Protein AF-Q6ZP65-2-F1 (afdb_monomer)

Foldseek 3Di:
DVVVVVVVVVVVVLVVLVVLLVVLVVLLVVLVVVVVVPVPDDDDDPDPPDDDDPPSPDPDDCSSVVSVVSSVVSVVCVVVVVPPPVVVVVVVVVVVVVVVVVVVVVVVVVVVVVVVVVVVVVVVVVVVVVVVVVVVVVVVVVVVVVVVVVVVVVVVPCVVVVVVVVVVVVVVVVVVVVVVVVVVVVVVVVVVVVVVVVVVVVVVVVVVVVVVVVVVVVVVVVVVVVVVVVVVVVVVPDDPPPVPDDDDDDDDDDDDPDDDPDDDDPPDDD

Secondary structure (DSSP, 8-state):
-HHHHHHHHHHHHHHHHHHHHHHHHHHHHHHHHHHHTT--S--------------TT---TTHHHHHHHHHHHHHHHHHHHH--HHHHHHHHHHHHHHHHHHHHHHHHHHHHHHHHHHHHHHHHHHHHHHHHHHHHHHHHHHHHHHHHHHHHHHHH--HHHHHHHHHHHHHHHHHHHHHHHHHHHHHHHHHHHHHHHHHHHHHHHHHHHHHHHHHHHHHHHHHHHHHHHHHHHHHHHS-STT----------------------------

Structure (mmCIF, N/CA/C/O backbone):
data_AF-Q6ZP65-2-F1
#
_entry.id   AF-Q6ZP65-2-F1
#
loop_
_atom_site.group_PDB
_atom_site.id
_atom_site.type_symbol
_atom_site.label_atom_id
_atom_site.label_alt_id
_atom_site.label_comp_id
_atom_site.label_asym_id
_atom_site.label_entity_id
_atom_site.label_seq_id
_atom_site.pdbx_PDB_ins_code
_atom_site.Cartn_x
_atom_site.Cartn_y
_atom_site.Cartn_z
_atom_site.occupancy
_atom_site.B_iso_or_equiv
_atom_site.auth_seq_id
_atom_site.auth_comp_id
_atom_site.auth_asym_id
_atom_site.auth_atom_id
_atom_site.pdbx_PDB_model_num
ATOM 1 N N . MET A 1 1 ? -119.124 -29.634 90.438 1.00 70.69 1 MET A N 1
ATOM 2 C CA . MET A 1 1 ? -119.000 -30.309 89.133 1.00 70.69 1 MET A CA 1
ATOM 3 C C . MET A 1 1 ? -119.273 -29.358 87.975 1.00 70.69 1 MET A C 1
ATOM 5 O O . MET A 1 1 ? -118.291 -28.791 87.541 1.00 70.69 1 MET A O 1
ATOM 9 N N . GLU A 1 2 ? -120.509 -29.047 87.551 1.00 79.88 2 GLU A N 1
ATOM 10 C CA . GLU A 1 2 ? -120.723 -28.134 86.391 1.00 79.88 2 GLU A CA 1
ATOM 11 C C . GLU A 1 2 ? -120.027 -26.766 86.539 1.00 79.88 2 GLU A C 1
ATOM 13 O O . GLU A 1 2 ? -119.386 -26.284 85.612 1.00 79.88 2 GLU A O 1
ATOM 18 N N . ALA A 1 3 ? -120.092 -26.149 87.725 1.00 78.44 3 ALA A N 1
ATOM 19 C CA . ALA A 1 3 ? -119.412 -24.875 87.979 1.00 78.44 3 ALA A CA 1
ATOM 20 C C . ALA A 1 3 ? -117.874 -24.985 87.931 1.00 78.44 3 ALA A C 1
ATOM 22 O O . ALA A 1 3 ? -117.209 -24.038 87.525 1.00 78.44 3 ALA A O 1
ATOM 23 N N . GLU A 1 4 ? -117.316 -26.134 88.325 1.00 82.56 4 GLU A N 1
ATOM 24 C CA . GLU A 1 4 ? -115.869 -26.385 88.283 1.00 82.56 4 GLU A CA 1
ATOM 25 C C . GLU A 1 4 ? -115.401 -26.680 86.853 1.00 82.56 4 GLU A C 1
ATOM 27 O O . GLU A 1 4 ? -114.326 -26.230 86.471 1.00 82.56 4 GLU A O 1
ATOM 32 N N . GLU A 1 5 ? -116.211 -27.374 86.047 1.00 82.62 5 GLU A N 1
ATOM 33 C CA . GLU A 1 5 ? -115.941 -27.606 84.621 1.00 82.62 5 GLU A CA 1
ATOM 34 C C . GLU A 1 5 ? -115.956 -26.292 83.833 1.00 82.62 5 GLU A C 1
ATOM 36 O O . GLU A 1 5 ? -115.006 -26.007 83.108 1.00 82.62 5 GLU A O 1
ATOM 41 N N . LEU A 1 6 ? -116.964 -25.436 84.042 1.00 82.31 6 LEU A N 1
ATOM 42 C CA . LEU A 1 6 ? -117.026 -24.115 83.403 1.00 82.31 6 LEU A CA 1
ATOM 43 C C . LEU A 1 6 ? -115.848 -23.216 83.798 1.00 82.31 6 LEU A C 1
ATOM 45 O O . LEU A 1 6 ? -115.347 -22.439 82.982 1.00 82.31 6 LEU A O 1
ATOM 49 N N . GLU A 1 7 ? -115.398 -23.295 85.053 1.00 83.50 7 GLU A N 1
ATOM 50 C CA . GLU A 1 7 ? -114.230 -22.544 85.505 1.00 83.50 7 GLU A CA 1
ATOM 51 C C . GLU A 1 7 ? -112.936 -23.090 84.887 1.00 83.50 7 GLU A C 1
ATOM 53 O O . GLU A 1 7 ? -112.113 -22.293 84.433 1.00 83.50 7 GLU A O 1
ATOM 58 N N . GLN A 1 8 ? -112.791 -24.416 84.763 1.00 84.12 8 GLN A N 1
ATOM 59 C CA . GLN A 1 8 ? -111.677 -25.043 84.043 1.00 84.12 8 GLN A CA 1
ATOM 60 C C . GLN A 1 8 ? -111.655 -24.667 82.555 1.00 84.12 8 GLN A C 1
ATOM 62 O O . GLN A 1 8 ? -110.597 -24.295 82.047 1.00 84.12 8 GLN A O 1
A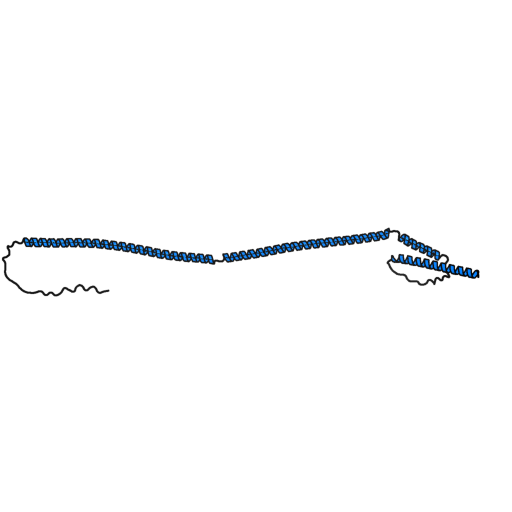TOM 67 N N . GLU A 1 9 ? -112.798 -24.690 81.866 1.00 84.75 9 GLU A N 1
ATOM 68 C CA . GLU A 1 9 ? -112.904 -24.265 80.464 1.00 84.75 9 GLU A CA 1
ATOM 69 C C . GLU A 1 9 ? -112.528 -22.786 80.290 1.00 84.75 9 GLU A C 1
ATOM 71 O O . GLU A 1 9 ? -111.788 -22.427 79.370 1.00 84.75 9 GLU A O 1
ATOM 76 N N . ARG A 1 10 ? -112.976 -21.910 81.201 1.00 82.38 10 ARG A N 1
ATOM 77 C CA . ARG A 1 10 ? -112.614 -20.483 81.189 1.00 82.38 10 ARG A CA 1
ATOM 78 C C . ARG A 1 10 ? -111.113 -20.278 81.399 1.00 82.38 10 ARG A C 1
ATOM 80 O O . ARG A 1 10 ? -110.519 -19.418 80.744 1.00 82.38 10 ARG A O 1
ATOM 87 N N . GLU A 1 11 ? -110.501 -21.039 82.303 1.00 83.25 11 GLU A N 1
ATOM 88 C CA . GLU A 1 11 ? -109.059 -20.994 82.568 1.00 83.25 11 GLU A CA 1
ATOM 89 C C . GLU A 1 11 ? -108.256 -21.509 81.358 1.00 83.25 11 GLU A C 1
ATOM 91 O O . GLU A 1 11 ? -107.252 -20.909 80.971 1.00 83.25 11 GLU A O 1
ATOM 96 N N . GLN A 1 12 ? -108.742 -22.563 80.695 1.00 86.00 12 GLN A N 1
ATOM 97 C CA . GLN A 1 12 ? -108.142 -23.108 79.478 1.00 86.00 12 GLN A CA 1
ATOM 98 C C . GLN A 1 12 ? -108.227 -22.122 78.303 1.00 86.00 12 GLN A C 1
ATOM 100 O O . GLN A 1 12 ? -107.224 -21.879 77.631 1.00 86.00 12 GLN A O 1
ATOM 105 N N . LEU A 1 13 ? -109.387 -21.491 78.086 1.00 83.69 13 LEU A N 1
ATOM 106 C CA . LEU A 1 13 ? -109.554 -20.437 77.077 1.00 83.69 13 LEU A CA 1
ATOM 107 C C . LEU A 1 13 ? -108.658 -19.223 77.365 1.00 83.69 13 LEU A C 1
ATOM 109 O O . LEU A 1 13 ? -108.115 -18.623 76.437 1.00 83.69 13 LEU A O 1
ATOM 113 N N . ARG A 1 14 ? -108.456 -18.871 78.641 1.00 81.62 14 ARG A N 1
ATOM 114 C CA . ARG A 1 14 ? -107.510 -17.819 79.050 1.00 81.62 14 ARG A CA 1
ATOM 115 C C . ARG A 1 14 ? -106.067 -18.164 78.699 1.00 81.62 14 ARG A C 1
ATOM 117 O O . ARG A 1 14 ? -105.370 -17.308 78.158 1.00 81.62 14 ARG A O 1
ATOM 124 N N . LEU A 1 15 ? -105.631 -19.391 78.982 1.00 82.75 15 LEU A N 1
ATOM 125 C CA . LEU A 1 15 ? -104.295 -19.872 78.619 1.00 82.75 15 LEU A CA 1
ATOM 126 C C . LEU A 1 15 ? -104.085 -19.823 77.101 1.00 82.75 15 LEU A C 1
ATOM 128 O O . LEU A 1 15 ? -103.094 -19.256 76.649 1.00 82.75 15 LEU A O 1
ATOM 132 N N . GLN A 1 16 ? -105.052 -20.304 76.315 1.00 86.19 16 GLN A N 1
ATOM 133 C CA . GLN A 1 16 ? -104.995 -20.239 74.849 1.00 86.19 16 GLN A CA 1
ATOM 134 C C . GLN A 1 16 ? -104.949 -18.798 74.324 1.00 86.19 16 GLN A C 1
ATOM 136 O O . GLN A 1 16 ? -104.198 -18.493 73.397 1.00 86.19 16 GLN A O 1
ATOM 141 N N . LEU A 1 17 ? -105.726 -17.886 74.919 1.00 84.56 17 LEU A N 1
ATOM 142 C CA . LEU A 1 17 ? -105.711 -16.470 74.553 1.00 84.56 17 LEU A CA 1
ATOM 143 C C . LEU A 1 17 ? -104.352 -15.821 74.853 1.00 84.56 17 LEU A C 1
ATOM 145 O O . LEU A 1 17 ? -103.851 -15.038 74.043 1.00 84.56 17 LEU A O 1
ATOM 149 N N . TRP A 1 18 ? -103.757 -16.148 76.002 1.00 82.75 18 TRP A N 1
ATOM 150 C CA . TRP A 1 18 ? -102.427 -15.682 76.385 1.00 82.75 18 TRP A CA 1
ATOM 151 C C . TRP A 1 18 ? -101.343 -16.243 75.456 1.00 82.75 18 TRP A C 1
ATOM 153 O O . TRP A 1 18 ? -100.515 -15.477 74.969 1.00 82.75 18 TRP A O 1
ATOM 163 N N . GLU A 1 19 ? -101.385 -17.535 75.121 1.00 86.94 19 GLU A N 1
ATOM 164 C CA . GLU A 1 19 ? -100.472 -18.154 74.151 1.00 86.94 19 GLU A CA 1
ATOM 165 C C . GLU A 1 19 ? -100.574 -17.495 72.771 1.00 86.94 19 GLU A C 1
ATOM 167 O O . GLU A 1 19 ? -99.551 -17.126 72.192 1.00 86.94 19 GLU A O 1
ATOM 172 N N . ALA A 1 20 ? -101.792 -17.276 72.264 1.00 87.69 20 ALA A N 1
ATOM 173 C CA . ALA A 1 20 ? -102.016 -16.588 70.995 1.00 87.69 20 ALA A CA 1
ATOM 174 C C . ALA A 1 20 ? -101.471 -15.152 71.029 1.00 87.69 20 ALA A C 1
ATOM 176 O O . ALA A 1 20 ? -100.813 -14.706 70.089 1.00 87.69 20 ALA A O 1
ATOM 177 N N . TYR A 1 21 ? -101.690 -14.430 72.128 1.00 86.38 21 TYR A N 1
ATOM 178 C CA . TYR A 1 21 ? -101.132 -13.094 72.318 1.00 86.38 21 TYR A CA 1
ATOM 179 C C . TYR A 1 21 ? -99.597 -13.101 72.328 1.00 86.38 21 TYR A C 1
ATOM 181 O O . TYR A 1 21 ? -98.984 -12.292 71.630 1.00 86.38 21 TYR A O 1
ATOM 189 N N . CYS A 1 22 ? -98.970 -14.028 73.055 1.00 85.44 22 CYS A N 1
ATOM 190 C CA . CYS A 1 22 ? -97.518 -14.199 73.086 1.00 85.44 22 CYS A CA 1
ATOM 191 C C . CYS A 1 22 ? -96.950 -14.544 71.702 1.00 85.44 22 CYS A C 1
ATOM 193 O O . CYS A 1 22 ? -95.944 -13.960 71.300 1.00 85.44 22 CYS A O 1
ATOM 195 N N . GLN A 1 23 ? -97.614 -15.420 70.941 1.00 90.50 23 GLN A N 1
ATOM 196 C CA . GLN A 1 23 ? -97.223 -15.763 69.569 1.00 90.50 23 GLN A CA 1
ATOM 197 C C . GLN A 1 23 ? -97.316 -14.556 68.628 1.00 90.50 23 GLN A C 1
ATOM 199 O O . GLN A 1 23 ? -96.374 -14.278 67.889 1.00 90.50 23 GLN A O 1
ATOM 204 N N . VAL A 1 24 ? -98.411 -13.792 68.683 1.00 91.19 24 VAL A N 1
ATOM 205 C CA . VAL A 1 24 ? -98.569 -12.571 67.875 1.00 91.19 24 VAL A CA 1
ATOM 206 C C . VAL A 1 24 ? -97.512 -11.535 68.253 1.00 91.19 24 VAL A C 1
ATOM 208 O O . VAL A 1 24 ? -96.888 -10.954 67.370 1.00 91.19 24 VAL A O 1
ATOM 211 N N . ARG A 1 25 ? -97.245 -11.331 69.549 1.00 86.19 25 ARG A N 1
ATOM 212 C CA . ARG A 1 25 ? -96.168 -10.438 70.004 1.00 86.19 25 ARG A CA 1
ATOM 213 C C . ARG A 1 25 ? -94.799 -10.883 69.511 1.00 86.19 25 ARG A C 1
ATOM 215 O O . ARG A 1 25 ? -94.026 -10.043 69.063 1.00 86.19 25 ARG A O 1
ATOM 222 N N . TYR A 1 26 ? -94.505 -12.177 69.596 1.00 87.44 26 TYR A N 1
ATOM 223 C CA . TYR A 1 26 ? -93.256 -12.745 69.106 1.00 87.44 26 TYR A CA 1
ATOM 224 C C . TYR A 1 26 ? -93.086 -12.494 67.604 1.00 87.44 26 TYR A C 1
ATOM 226 O O . TYR A 1 26 ? -92.040 -12.001 67.185 1.00 87.44 26 TYR A O 1
ATOM 234 N N . LEU A 1 27 ? -94.135 -12.732 66.808 1.00 90.94 27 LEU A N 1
ATOM 235 C CA . LEU A 1 27 ? -94.141 -12.429 65.375 1.00 90.94 27 LEU A CA 1
ATOM 236 C C . LEU A 1 27 ? -93.923 -10.936 65.110 1.00 90.94 27 LEU A C 1
ATOM 238 O O . LEU A 1 27 ? -93.082 -10.583 64.288 1.00 90.94 27 LEU A O 1
ATOM 242 N N . CYS A 1 28 ? -94.608 -10.052 65.840 1.00 89.81 28 CYS A N 1
ATOM 243 C CA . CYS A 1 28 ? -94.390 -8.609 65.731 1.00 89.81 28 CYS A CA 1
ATOM 244 C C . CYS A 1 28 ? -92.935 -8.213 66.031 1.00 89.81 28 CYS A C 1
ATOM 246 O O . CYS A 1 28 ? -92.369 -7.384 65.321 1.00 89.81 28 CYS A O 1
ATOM 248 N N . SER A 1 29 ? -92.317 -8.789 67.065 1.00 86.50 29 SER A N 1
ATOM 249 C CA . SER A 1 29 ? -90.912 -8.529 67.403 1.00 86.50 29 SER A CA 1
ATOM 250 C C . SER A 1 29 ? -89.949 -9.066 66.342 1.00 86.50 29 SER A C 1
ATOM 252 O O . SER A 1 29 ? -88.979 -8.390 66.011 1.00 86.50 29 SER A O 1
ATOM 254 N N . HIS A 1 30 ? -90.220 -10.246 65.779 1.00 85.75 30 HIS A N 1
ATOM 255 C CA . HIS A 1 30 ? -89.384 -10.849 64.740 1.00 85.75 30 HIS A CA 1
ATOM 256 C C . HIS A 1 30 ? -89.425 -10.048 63.431 1.00 85.75 30 HIS A C 1
ATOM 258 O O . HIS A 1 30 ? -88.380 -9.766 62.850 1.00 85.75 30 HIS A O 1
ATOM 264 N N . LEU A 1 31 ? -90.613 -9.602 63.008 1.00 84.69 31 LEU A N 1
ATOM 265 C CA . LEU A 1 31 ? -90.764 -8.748 61.825 1.00 84.69 31 LEU A CA 1
ATOM 266 C C . LEU A 1 31 ? -90.082 -7.388 62.017 1.00 84.69 31 LEU A C 1
ATOM 268 O O . LEU A 1 31 ? -89.380 -6.929 61.124 1.00 84.69 31 LEU A O 1
ATOM 272 N N . ARG A 1 32 ? -90.198 -6.789 63.210 1.00 82.94 32 ARG A N 1
ATOM 273 C CA . ARG A 1 32 ? -89.486 -5.547 63.550 1.00 82.94 32 ARG A CA 1
ATOM 274 C C . ARG A 1 32 ? -87.965 -5.726 63.523 1.00 82.94 32 ARG A C 1
ATOM 276 O O . ARG A 1 32 ? -87.265 -4.816 63.109 1.00 82.94 32 ARG A O 1
ATOM 283 N N . GLY A 1 33 ? -87.452 -6.882 63.953 1.00 69.19 33 GLY A N 1
ATOM 284 C CA . GLY A 1 33 ? -86.023 -7.203 63.891 1.00 69.19 33 GLY A CA 1
ATOM 285 C C . GLY A 1 33 ? -85.493 -7.339 62.461 1.00 69.19 33 GLY A C 1
ATOM 286 O O . GLY A 1 33 ? -84.364 -6.930 62.200 1.00 69.19 33 GLY A O 1
ATOM 287 N N . ASN A 1 34 ? -86.316 -7.846 61.539 1.00 62.44 34 ASN A N 1
ATOM 288 C CA . ASN A 1 34 ? -85.978 -7.885 60.116 1.00 62.44 34 ASN A CA 1
ATOM 289 C C . ASN A 1 34 ? -85.984 -6.483 59.484 1.00 62.44 34 ASN A C 1
ATOM 291 O O . ASN A 1 34 ? -85.090 -6.201 58.695 1.00 62.44 34 ASN A O 1
ATOM 295 N N . ASP A 1 35 ? -86.909 -5.594 59.873 1.00 54.00 35 ASP A N 1
ATOM 296 C CA . ASP A 1 35 ? -86.876 -4.180 59.448 1.00 54.00 35 ASP A CA 1
ATOM 297 C C . ASP A 1 35 ? -85.634 -3.452 59.999 1.00 54.00 35 ASP A C 1
ATOM 299 O O . ASP A 1 35 ? -84.980 -2.683 59.296 1.00 54.00 35 ASP A O 1
ATOM 303 N N . SER A 1 36 ? -85.251 -3.721 61.253 1.00 50.56 36 SER A N 1
ATOM 304 C CA . SER A 1 36 ? -84.050 -3.134 61.865 1.00 50.56 36 SER A CA 1
ATOM 305 C C . SER A 1 36 ? -82.747 -3.596 61.216 1.00 50.56 36 SER A C 1
ATOM 307 O O . SER A 1 36 ? -81.745 -2.892 61.324 1.00 50.56 36 SER A O 1
ATOM 309 N N . ALA A 1 37 ? -82.735 -4.759 60.557 1.00 51.69 37 ALA A N 1
ATOM 310 C CA . ALA A 1 37 ? -81.543 -5.253 59.875 1.00 51.69 37 ALA A CA 1
ATOM 311 C C . ALA A 1 37 ? -81.147 -4.381 58.669 1.00 51.69 37 ALA A C 1
ATOM 313 O O . ALA A 1 37 ? -79.988 -4.436 58.267 1.00 51.69 37 ALA A O 1
ATOM 314 N N . ASP A 1 38 ? -82.055 -3.537 58.160 1.00 41.31 38 ASP A N 1
ATOM 315 C CA . ASP A 1 38 ? -81.740 -2.544 57.122 1.00 41.31 38 ASP A CA 1
ATOM 316 C C . ASP A 1 38 ? -81.472 -1.137 57.686 1.00 41.31 38 ASP A C 1
ATOM 318 O O . ASP A 1 38 ? -80.882 -0.287 57.020 1.00 41.31 38 ASP A O 1
ATOM 322 N N . SER A 1 39 ? -81.817 -0.875 58.952 1.00 42.78 39 SER A N 1
ATOM 323 C CA . SER A 1 39 ? -81.481 0.387 59.620 1.00 42.78 39 SER A CA 1
ATOM 324 C C . SER A 1 39 ? -80.118 0.290 60.302 1.00 42.78 39 SER A C 1
ATOM 326 O O . SER A 1 39 ? -79.993 0.312 61.529 1.00 42.78 39 SER A O 1
ATOM 328 N N . ALA A 1 40 ? -79.071 0.222 59.490 1.00 43.75 40 ALA A N 1
ATOM 329 C CA . ALA A 1 40 ? -77.690 0.354 59.925 1.00 43.75 40 ALA A CA 1
ATOM 330 C C . ALA A 1 40 ? -77.383 1.788 60.406 1.00 43.75 40 ALA A C 1
ATOM 332 O O . ALA A 1 40 ? -76.677 2.517 59.725 1.00 43.75 40 ALA A O 1
ATOM 333 N N . VAL A 1 41 ? -77.900 2.214 61.568 1.00 42.69 41 VAL A N 1
ATOM 334 C CA . VAL A 1 41 ? -77.362 3.343 62.357 1.00 42.69 41 VAL A CA 1
ATOM 335 C C . VAL A 1 41 ? -77.933 3.369 63.787 1.00 42.69 41 VAL A C 1
ATOM 337 O O . VAL A 1 41 ? -79.103 3.652 64.011 1.00 42.69 41 VAL A O 1
ATOM 340 N N . SER A 1 42 ? -77.034 3.137 64.745 1.00 41.25 42 SER A N 1
ATOM 341 C CA . SER A 1 42 ? -76.981 3.715 66.099 1.00 41.25 42 SER A CA 1
ATOM 342 C C . SER A 1 42 ? -78.112 3.435 67.103 1.00 41.25 42 SER A C 1
ATOM 344 O O . SER A 1 42 ? -79.000 4.241 67.355 1.00 41.25 42 SER A O 1
ATOM 346 N N . THR A 1 43 ? -77.931 2.305 67.784 1.00 36.88 43 THR A N 1
ATOM 347 C CA . THR A 1 43 ? -78.009 2.110 69.244 1.00 36.88 43 THR A CA 1
ATOM 348 C C . THR A 1 43 ? -78.104 3.375 70.121 1.00 36.88 43 THR A C 1
ATOM 350 O O . THR A 1 43 ? -77.094 4.023 70.385 1.00 36.88 43 THR A O 1
ATOM 353 N N . ASP A 1 44 ? -79.283 3.627 70.684 1.00 39.09 44 ASP A N 1
ATOM 354 C CA . ASP A 1 44 ? -79.456 4.123 72.060 1.00 39.09 44 ASP A CA 1
ATOM 355 C C . ASP A 1 44 ? -80.794 3.593 72.592 1.00 39.09 44 ASP A C 1
ATOM 357 O O . ASP A 1 44 ? -81.812 4.277 72.653 1.00 39.09 44 ASP A O 1
ATOM 361 N N . SER A 1 45 ? -80.828 2.292 72.867 1.00 45.72 45 SER A N 1
ATOM 362 C CA . SER A 1 45 ? -81.939 1.654 73.562 1.00 45.72 45 SER A CA 1
ATOM 363 C C . SER A 1 45 ? -81.570 1.567 75.037 1.00 45.72 45 SER A C 1
ATOM 365 O O . SER A 1 45 ? -80.991 0.573 75.484 1.00 45.72 45 SER A O 1
ATOM 367 N N . SER A 1 46 ? -81.880 2.625 75.789 1.00 43.41 46 SER A N 1
ATOM 368 C CA . SER A 1 46 ? -81.978 2.502 77.239 1.00 43.41 46 SER A CA 1
ATOM 369 C C . SER A 1 46 ? -83.131 1.552 77.559 1.00 43.41 46 SER A C 1
ATOM 371 O O . SER A 1 46 ? -84.257 1.665 77.077 1.00 43.41 46 SER A O 1
ATOM 373 N N . MET A 1 47 ? -82.753 0.517 78.288 1.00 51.25 47 MET A N 1
ATOM 374 C CA . MET A 1 47 ? -83.506 -0.693 78.533 1.00 51.25 47 MET A CA 1
ATOM 375 C C . MET A 1 47 ? -84.299 -0.480 79.821 1.00 51.25 47 MET A C 1
ATOM 377 O O . MET A 1 47 ? -83.778 -0.720 80.906 1.00 51.25 47 MET A O 1
ATOM 381 N N . ASP A 1 48 ? -85.525 0.035 79.720 1.00 38.59 48 ASP A N 1
ATOM 382 C CA . ASP A 1 48 ? -86.458 -0.001 80.849 1.00 38.59 48 ASP A CA 1
ATOM 383 C C . ASP A 1 48 ? -87.096 -1.397 80.911 1.00 38.59 48 ASP A C 1
ATOM 385 O O . ASP A 1 48 ? -88.170 -1.665 80.374 1.00 38.59 48 ASP A O 1
ATOM 389 N N . GLU A 1 49 ? -86.359 -2.334 81.509 1.00 42.78 49 GLU A N 1
ATOM 390 C CA . GLU A 1 49 ? -86.834 -3.665 81.900 1.00 42.78 49 GLU A CA 1
ATOM 391 C C . GLU A 1 49 ? -87.734 -3.517 83.134 1.00 42.78 49 GLU A C 1
ATOM 393 O O . GLU A 1 49 ? -87.348 -3.810 84.265 1.00 42.78 49 GLU A O 1
ATOM 398 N N . SER A 1 50 ? -88.931 -2.971 82.942 1.00 33.78 50 SER A N 1
ATOM 399 C CA . SER A 1 50 ? -89.966 -2.899 83.976 1.00 33.78 50 SER A CA 1
ATOM 400 C C . SER A 1 50 ? -91.347 -2.828 83.336 1.00 33.78 50 SER A C 1
ATOM 402 O O . SER A 1 50 ? -92.038 -1.817 83.328 1.00 33.78 50 SER A O 1
ATOM 404 N N . SER A 1 51 ? -91.793 -3.954 82.797 1.00 42.19 51 SER A N 1
ATOM 405 C CA . SER A 1 51 ? -93.221 -4.231 82.696 1.00 42.19 51 SER A CA 1
ATOM 406 C C . SER A 1 51 ? -93.420 -5.661 83.136 1.00 42.19 51 SER A C 1
ATOM 408 O O . SER A 1 51 ? -93.211 -6.604 82.378 1.00 42.19 51 SER A O 1
ATOM 410 N N . GLU A 1 52 ? -93.689 -5.755 84.436 1.00 41.97 52 GLU A N 1
ATOM 411 C CA . GLU A 1 52 ? -94.604 -6.693 85.067 1.00 41.97 52 GLU A CA 1
ATOM 412 C C . GLU A 1 52 ? -94.889 -7.919 84.212 1.00 41.97 52 GLU A C 1
ATOM 414 O O . GLU A 1 52 ? -95.571 -7.851 83.184 1.00 41.97 52 GLU A O 1
ATOM 419 N N . THR A 1 53 ? -94.340 -9.039 84.687 1.00 42.31 53 THR A N 1
ATOM 420 C CA . THR A 1 53 ? -94.754 -10.397 84.359 1.00 42.31 53 THR A CA 1
ATOM 421 C C . THR A 1 53 ? -96.209 -10.371 83.924 1.00 42.31 53 THR A C 1
ATOM 423 O O . THR A 1 53 ? -97.114 -10.231 84.745 1.00 42.31 53 THR A O 1
ATOM 426 N N . SER A 1 54 ? -96.432 -10.416 82.607 1.00 48.31 54 SER A N 1
ATOM 427 C CA . SER A 1 54 ? -97.769 -10.439 82.028 1.00 48.31 54 SER A CA 1
ATOM 428 C C . SER A 1 54 ? -98.337 -11.809 82.350 1.00 48.31 54 SER A C 1
ATOM 430 O O . SER A 1 54 ? -98.313 -12.740 81.549 1.00 48.31 54 SER A O 1
ATOM 432 N N . SER A 1 55 ? -98.725 -11.953 83.608 1.00 53.12 55 SER A N 1
ATOM 433 C CA . SER A 1 55 ? -99.439 -13.070 84.159 1.00 53.12 55 SER A CA 1
ATOM 434 C C . SER A 1 55 ? -100.655 -13.262 83.276 1.00 53.12 55 SER A C 1
ATOM 436 O O . SER A 1 55 ? -101.337 -12.294 82.929 1.00 53.12 55 SER A O 1
ATOM 438 N N . ALA A 1 56 ? -100.954 -14.512 82.935 1.00 56.28 56 ALA A N 1
ATOM 439 C CA . ALA A 1 56 ? -102.161 -14.867 82.193 1.00 56.28 56 ALA A CA 1
ATOM 440 C C . ALA A 1 56 ? -103.454 -14.315 82.837 1.00 56.28 56 ALA A C 1
ATOM 442 O O . ALA A 1 56 ? -104.507 -14.323 82.201 1.00 56.28 56 ALA A O 1
ATOM 443 N N . LYS A 1 57 ? -103.378 -13.822 84.086 1.00 58.28 57 LYS A N 1
ATOM 444 C CA . LYS A 1 57 ? -104.497 -13.253 84.835 1.00 58.28 57 LYS A CA 1
ATOM 445 C C . LYS A 1 57 ? -105.092 -11.984 84.228 1.00 58.28 57 LYS A C 1
ATOM 447 O O . LYS A 1 57 ? -106.302 -11.838 84.346 1.00 58.28 57 LYS A O 1
ATOM 452 N N . ASP A 1 58 ? -104.332 -11.167 83.499 1.00 59.94 58 ASP A N 1
ATOM 453 C CA . ASP A 1 58 ? -104.862 -9.929 82.917 1.00 59.94 58 ASP A CA 1
ATOM 454 C C . ASP A 1 58 ? -104.285 -9.685 81.517 1.00 59.94 58 ASP A C 1
ATOM 456 O O . ASP A 1 58 ? -103.335 -8.931 81.337 1.00 59.94 58 ASP A O 1
ATOM 460 N N . VAL A 1 59 ? -104.863 -10.313 80.488 1.00 60.94 59 VAL A N 1
ATOM 461 C CA . VAL A 1 59 ? -104.773 -9.780 79.118 1.00 60.94 59 VAL A CA 1
ATOM 462 C C . VAL A 1 59 ? -105.930 -8.787 78.979 1.00 60.94 59 VAL A C 1
ATOM 464 O O . VAL A 1 59 ? -107.080 -9.232 78.917 1.00 60.94 59 VAL A O 1
ATOM 467 N N . PRO A 1 60 ? -105.685 -7.461 78.956 1.00 69.56 60 PRO A N 1
ATOM 468 C CA . PRO A 1 60 ? -106.758 -6.484 78.827 1.00 69.56 60 PRO A CA 1
ATOM 469 C C . PRO A 1 60 ? -107.633 -6.771 77.605 1.00 69.56 60 PRO A C 1
ATOM 471 O O . PRO A 1 60 ? -107.148 -7.201 76.550 1.00 69.56 60 PRO A O 1
ATOM 474 N N . ALA A 1 61 ? -108.935 -6.509 77.730 1.00 72.94 61 ALA A N 1
ATOM 475 C CA . ALA A 1 61 ? -109.857 -6.628 76.610 1.00 72.94 61 ALA A CA 1
ATOM 476 C C . ALA A 1 61 ? -109.368 -5.742 75.451 1.00 72.94 61 ALA A C 1
ATOM 478 O O . ALA A 1 61 ? -109.306 -4.520 75.564 1.00 72.94 61 ALA A O 1
ATOM 479 N N . GLY A 1 62 ? -108.993 -6.374 74.337 1.00 75.88 62 GLY A N 1
ATOM 480 C CA . GLY A 1 62 ? -108.479 -5.694 73.147 1.00 75.88 62 GLY A CA 1
ATOM 481 C C . GLY A 1 62 ? -106.967 -5.791 72.916 1.00 75.88 62 GLY A C 1
ATOM 482 O O . GLY A 1 62 ? -106.556 -5.530 71.790 1.00 75.88 62 GLY A O 1
ATOM 483 N N . SER A 1 63 ? -106.140 -6.242 73.868 1.00 84.19 63 SER A N 1
ATOM 484 C CA . SER A 1 63 ? -104.673 -6.321 73.678 1.00 84.19 63 SER A CA 1
ATOM 485 C C . SER A 1 63 ? -104.262 -7.224 72.517 1.00 84.19 63 SER A C 1
ATOM 487 O O . SER A 1 63 ? -103.417 -6.846 71.707 1.00 84.19 63 SER A O 1
ATOM 489 N N . LEU A 1 64 ? -104.910 -8.387 72.377 1.00 84.81 64 LEU A N 1
ATOM 490 C CA . LEU A 1 64 ? -104.718 -9.267 71.221 1.00 84.81 64 LEU A CA 1
ATOM 491 C C . LEU A 1 64 ? -105.121 -8.576 69.915 1.00 84.81 64 LEU A C 1
ATOM 493 O O . LEU A 1 64 ? -104.423 -8.698 68.917 1.00 84.81 64 LEU A O 1
ATOM 497 N N . ARG A 1 65 ? -106.215 -7.809 69.918 1.00 87.50 65 ARG A N 1
ATOM 498 C CA . ARG A 1 65 ? -106.674 -7.064 68.739 1.00 87.50 65 ARG A CA 1
ATOM 499 C C . ARG A 1 65 ? -105.680 -5.970 68.352 1.00 87.50 65 ARG A C 1
ATOM 501 O O . ARG A 1 65 ? -105.407 -5.807 67.169 1.00 87.50 65 ARG A O 1
ATOM 508 N N . THR A 1 66 ? -105.100 -5.270 69.324 1.00 88.69 66 THR A N 1
ATOM 509 C CA . THR A 1 66 ? -104.018 -4.303 69.095 1.00 88.69 66 THR A CA 1
ATOM 510 C C . THR A 1 66 ? -102.773 -4.990 68.538 1.00 88.69 66 THR A C 1
ATOM 512 O O . THR A 1 66 ? -102.236 -4.532 67.537 1.00 88.69 66 THR A O 1
ATOM 515 N N . ALA A 1 67 ? -102.355 -6.119 69.120 1.00 87.88 67 ALA A N 1
ATOM 516 C CA . ALA A 1 67 ? -101.202 -6.885 68.648 1.00 87.88 67 ALA A CA 1
ATOM 517 C C . ALA A 1 67 ? -101.417 -7.448 67.232 1.00 87.88 67 ALA A C 1
ATOM 519 O O . ALA A 1 67 ? -100.505 -7.406 66.418 1.00 87.88 67 ALA A O 1
ATOM 520 N N . LEU A 1 68 ? -102.627 -7.912 66.908 1.00 92.50 68 LEU A N 1
ATOM 521 C CA . LEU A 1 68 ? -102.999 -8.368 65.566 1.00 92.50 68 LEU A CA 1
ATOM 522 C C . LEU A 1 68 ? -103.047 -7.218 64.556 1.00 92.50 68 LEU A C 1
ATOM 524 O O . LEU A 1 68 ? -102.610 -7.388 63.423 1.00 92.50 68 LEU A O 1
ATOM 528 N N . ASN A 1 69 ? -103.559 -6.049 64.949 1.00 91.31 69 ASN A N 1
ATOM 529 C CA . ASN A 1 69 ? -103.529 -4.856 64.102 1.00 91.31 69 ASN A CA 1
ATOM 530 C C . ASN A 1 69 ? -102.089 -4.396 63.842 1.00 91.31 69 ASN A C 1
ATOM 532 O O . ASN A 1 69 ? -101.769 -4.014 62.721 1.00 91.31 69 ASN A O 1
ATOM 536 N N . GLU A 1 70 ? -101.220 -4.475 64.851 1.00 90.88 70 GLU A N 1
ATOM 537 C CA . GLU A 1 70 ? -99.791 -4.187 64.717 1.00 90.88 70 GLU A CA 1
ATOM 538 C C . GLU A 1 70 ? -99.092 -5.220 63.829 1.00 90.88 70 GLU A C 1
ATOM 540 O O . GLU A 1 70 ? -98.347 -4.843 62.932 1.00 90.88 70 GLU A O 1
ATOM 545 N N . LEU A 1 71 ? -99.384 -6.512 64.002 1.00 92.31 71 LEU A N 1
ATOM 546 C CA . LEU A 1 71 ? -98.875 -7.578 63.139 1.00 92.31 71 LEU A CA 1
ATOM 547 C C . LEU A 1 71 ? -99.302 -7.350 61.689 1.00 92.31 71 LEU A C 1
ATOM 549 O O . LEU A 1 71 ? -98.480 -7.420 60.784 1.00 92.31 71 LEU A O 1
ATOM 553 N N . LYS A 1 72 ? -100.578 -7.018 61.468 1.00 92.88 72 LYS A N 1
ATOM 554 C CA . LYS A 1 72 ? -101.104 -6.666 60.148 1.00 92.88 72 LYS A CA 1
ATOM 555 C C . LYS A 1 72 ? -100.376 -5.455 59.573 1.00 92.88 72 LYS A C 1
ATOM 557 O O . LYS A 1 72 ? -100.031 -5.478 58.401 1.00 92.88 72 LYS A O 1
ATOM 562 N N . ARG A 1 73 ? -100.132 -4.418 60.379 1.00 90.75 73 ARG A N 1
ATOM 563 C CA . ARG A 1 73 ? -99.387 -3.224 59.963 1.00 90.75 73 ARG A CA 1
ATOM 564 C C . ARG A 1 73 ? -97.946 -3.565 59.582 1.00 90.75 73 ARG A C 1
ATOM 566 O O . ARG A 1 73 ? -97.476 -3.056 58.577 1.00 90.75 73 ARG A O 1
ATOM 573 N N . LEU A 1 74 ? -97.265 -4.422 60.344 1.00 88.75 74 LEU A N 1
ATOM 574 C CA . LEU A 1 74 ? -95.894 -4.865 60.060 1.00 88.75 74 LEU A CA 1
ATOM 575 C C . LEU A 1 74 ? -95.829 -5.736 58.803 1.00 88.75 74 LEU A C 1
ATOM 577 O O . LEU A 1 74 ? -95.005 -5.484 57.935 1.00 88.75 74 LEU A O 1
ATOM 581 N N . ILE A 1 75 ? -96.736 -6.706 58.658 1.00 88.19 75 ILE A N 1
ATOM 582 C CA . ILE A 1 75 ? -96.838 -7.522 57.441 1.00 88.19 75 ILE A CA 1
ATOM 583 C C . ILE A 1 75 ? -97.140 -6.629 56.236 1.00 88.19 75 ILE A C 1
ATOM 585 O O . ILE A 1 75 ? -96.488 -6.772 55.212 1.00 88.19 75 ILE A O 1
ATOM 589 N N . GLN A 1 76 ? -98.081 -5.689 56.356 1.00 86.06 76 GLN A N 1
ATOM 590 C CA . GLN A 1 76 ? -98.403 -4.756 55.278 1.00 86.06 76 GLN A CA 1
ATOM 591 C C . GLN A 1 76 ? -97.212 -3.848 54.952 1.00 86.06 76 GLN A C 1
ATOM 593 O O . GLN A 1 76 ? -96.919 -3.664 53.785 1.00 86.06 76 GLN A O 1
ATOM 598 N N . SER A 1 77 ? -96.479 -3.355 55.954 1.00 83.75 77 SER A N 1
ATOM 599 C CA . SER A 1 77 ? -95.256 -2.563 55.761 1.00 83.75 77 SER A CA 1
ATOM 600 C C . SER A 1 77 ? -94.172 -3.345 55.026 1.00 83.75 77 SER A C 1
ATOM 602 O O . SER A 1 77 ? -93.500 -2.787 54.170 1.00 83.75 77 SER A O 1
ATOM 604 N N . ILE A 1 78 ? -94.007 -4.633 55.335 1.00 81.06 78 ILE A N 1
ATOM 605 C CA . ILE A 1 78 ? -93.049 -5.500 54.643 1.00 81.06 78 ILE A CA 1
ATOM 606 C C . ILE A 1 78 ? -93.533 -5.805 53.233 1.00 81.06 78 ILE A C 1
ATOM 608 O O . ILE A 1 78 ? -92.727 -5.793 52.321 1.00 81.06 78 ILE A O 1
ATOM 612 N N . VAL A 1 79 ? -94.823 -6.063 53.022 1.00 80.56 79 VAL A N 1
ATOM 613 C CA . VAL A 1 79 ? -95.376 -6.329 51.685 1.00 80.56 79 VAL A CA 1
ATOM 614 C C . VAL A 1 79 ? -95.296 -5.080 50.801 1.00 80.56 79 VAL A C 1
ATOM 616 O O . VAL A 1 79 ? -94.821 -5.176 49.675 1.00 80.56 79 VAL A O 1
ATOM 619 N N . ASP A 1 80 ? -95.672 -3.914 51.325 1.00 72.75 80 ASP A N 1
ATOM 620 C CA . ASP A 1 80 ? -95.583 -2.625 50.630 1.00 72.75 80 ASP A CA 1
ATOM 621 C C . ASP A 1 80 ? -94.120 -2.174 50.469 1.00 72.75 80 ASP A C 1
ATOM 623 O O . ASP A 1 80 ? -93.771 -1.535 49.486 1.00 72.75 80 ASP A O 1
ATOM 627 N N . GLY A 1 81 ? -93.238 -2.517 51.412 1.00 64.75 81 GLY A N 1
ATOM 628 C CA . GLY A 1 81 ? -91.795 -2.285 51.299 1.00 64.75 81 GLY A CA 1
ATOM 629 C C . GLY A 1 81 ? -91.106 -3.254 50.333 1.00 64.75 81 GLY A C 1
ATOM 630 O O . GLY A 1 81 ? -90.129 -2.892 49.681 1.00 64.75 81 GLY A O 1
ATOM 631 N N . MET A 1 82 ? -91.628 -4.477 50.206 1.00 59.16 82 MET A N 1
ATOM 632 C CA . MET A 1 82 ? -91.169 -5.498 49.259 1.00 59.16 82 MET A CA 1
ATOM 633 C C . MET A 1 82 ? -91.645 -5.189 47.831 1.00 59.16 82 MET A C 1
ATOM 635 O O . MET A 1 82 ? -90.966 -5.553 46.870 1.00 59.16 82 MET A O 1
ATOM 639 N N . GLU A 1 83 ? -92.765 -4.474 47.677 1.00 47.06 83 GLU A N 1
ATOM 640 C CA . GLU A 1 83 ? -93.200 -3.867 46.416 1.00 47.06 83 GLU A CA 1
ATOM 641 C C . GLU A 1 83 ? -93.016 -2.339 46.437 1.00 47.06 83 GLU A C 1
ATOM 643 O O . GLU A 1 83 ? -93.952 -1.569 46.634 1.00 47.06 83 GLU A O 1
ATOM 648 N N . PRO A 1 84 ? -91.809 -1.869 46.102 1.00 51.00 84 PRO A N 1
ATOM 649 C CA . PRO A 1 84 ? -91.519 -1.801 44.688 1.00 51.00 84 PRO A CA 1
ATOM 650 C C . PRO A 1 84 ? -90.146 -2.383 44.412 1.00 51.00 84 PRO A C 1
ATOM 652 O O . PRO A 1 84 ? -89.106 -1.840 44.789 1.00 51.00 84 PRO A O 1
ATOM 655 N N . THR A 1 85 ? -90.167 -3.416 43.579 1.00 52.97 85 THR A N 1
ATOM 656 C CA . THR A 1 85 ? -89.028 -3.833 42.767 1.00 52.97 85 THR A CA 1
ATOM 657 C C . THR A 1 85 ? -88.264 -2.646 42.175 1.00 52.97 85 THR A C 1
ATOM 659 O O . THR A 1 85 ? -87.078 -2.788 41.983 1.00 52.97 85 THR A O 1
ATOM 662 N N . GLY A 1 86 ? -88.872 -1.468 41.991 1.00 58.41 86 GLY A N 1
ATOM 663 C CA . GLY A 1 86 ? -88.187 -0.208 41.702 1.00 58.41 86 GLY A CA 1
ATOM 664 C C . GLY A 1 86 ? -86.987 0.106 42.605 1.00 58.41 86 GLY A C 1
ATOM 665 O O . GLY A 1 86 ? -85.901 0.204 42.071 1.00 58.41 86 GLY A O 1
ATOM 666 N N . SER A 1 87 ? -87.120 0.244 43.933 1.00 65.44 87 SER A N 1
ATOM 667 C CA . SER A 1 87 ? -85.988 0.726 44.762 1.00 65.44 87 SER A CA 1
ATOM 668 C C . SER A 1 87 ? -84.827 -0.267 44.791 1.00 65.44 87 SER A C 1
ATOM 670 O O . SER A 1 87 ? -83.701 0.109 44.495 1.00 65.44 87 SER A O 1
ATOM 672 N N . ARG A 1 88 ? -85.110 -1.554 45.051 1.00 65.12 88 ARG A N 1
ATOM 673 C CA . ARG A 1 88 ? -84.074 -2.596 44.983 1.00 65.12 88 ARG A CA 1
ATOM 674 C C . ARG A 1 88 ? -83.506 -2.755 43.578 1.00 65.12 88 ARG A C 1
ATOM 676 O O . ARG A 1 88 ? -82.317 -3.001 43.472 1.00 65.12 88 ARG A O 1
ATOM 683 N N . ARG A 1 89 ? -84.313 -2.608 42.517 1.00 68.19 89 ARG A N 1
ATOM 684 C CA . ARG A 1 89 ? -83.795 -2.615 41.139 1.00 68.19 89 ARG A CA 1
ATOM 685 C C . ARG A 1 89 ? -82.975 -1.377 40.831 1.00 68.19 89 ARG A C 1
ATOM 687 O O . ARG A 1 89 ? -82.031 -1.517 40.095 1.00 68.19 89 ARG A O 1
ATOM 694 N N . LEU A 1 90 ? -83.279 -0.199 41.373 1.00 74.19 90 LEU A N 1
ATOM 695 C CA . LEU A 1 90 ? -82.460 0.996 41.153 1.00 74.19 90 LEU A CA 1
ATOM 696 C C . LEU A 1 90 ? -81.080 0.837 41.795 1.00 74.19 90 LEU A C 1
ATOM 698 O O . LEU A 1 90 ? -80.084 1.214 41.184 1.00 74.19 90 LEU A O 1
ATOM 702 N N . ASP A 1 91 ? -81.019 0.265 42.999 1.00 80.75 91 ASP A N 1
ATOM 703 C CA . ASP A 1 91 ? -79.748 -0.047 43.653 1.00 80.75 91 ASP A CA 1
ATOM 704 C C . ASP A 1 91 ? -78.994 -1.153 42.895 1.00 80.75 91 ASP A C 1
ATOM 706 O O . ASP A 1 91 ? -77.795 -1.024 42.667 1.00 80.75 91 ASP A O 1
ATOM 710 N N . ASP A 1 92 ? -79.694 -2.200 42.445 1.00 85.12 92 ASP A N 1
ATOM 711 C CA . ASP A 1 92 ? -79.137 -3.282 41.617 1.00 85.12 92 ASP A CA 1
ATOM 712 C C . ASP A 1 92 ? -78.621 -2.747 40.268 1.00 85.12 92 ASP A C 1
ATOM 714 O O . ASP A 1 92 ? -77.455 -2.940 39.945 1.00 85.12 92 ASP A O 1
ATOM 718 N N . ASP A 1 93 ? -79.416 -1.949 39.548 1.00 88.31 93 ASP A N 1
ATOM 719 C CA . ASP A 1 93 ? -79.060 -1.268 38.296 1.00 88.31 93 ASP A CA 1
ATOM 720 C C . ASP A 1 93 ? -77.856 -0.324 38.507 1.00 88.31 93 ASP A C 1
ATOM 722 O O . ASP A 1 93 ? -76.952 -0.254 37.673 1.00 88.31 93 ASP A O 1
ATOM 726 N N . SER A 1 94 ? -77.799 0.398 39.635 1.00 90.38 94 SER A N 1
ATOM 727 C CA . SER A 1 94 ? -76.665 1.267 39.984 1.00 90.38 94 SER A CA 1
ATOM 728 C C . SER A 1 94 ? -75.394 0.469 40.284 1.00 90.38 94 SER A C 1
ATOM 730 O O . SER A 1 94 ? -74.295 0.912 39.937 1.00 90.38 94 SER A O 1
ATOM 732 N N . LEU A 1 95 ? -75.511 -0.684 40.946 1.00 90.69 95 LEU A N 1
ATOM 733 C CA . LEU A 1 95 ? -74.386 -1.579 41.217 1.00 90.69 95 LEU A CA 1
ATOM 734 C C . LEU A 1 95 ? -73.907 -2.262 39.931 1.00 90.69 95 LEU A C 1
ATOM 736 O O . LEU A 1 95 ? -72.699 -2.332 39.699 1.00 90.69 95 LEU A O 1
ATOM 740 N N . GLU A 1 96 ? -74.824 -2.707 39.071 1.00 92.00 96 GLU A N 1
ATOM 741 C CA . GLU A 1 96 ? -74.524 -3.243 37.742 1.00 92.00 96 GLU A CA 1
ATOM 742 C C . GLU A 1 96 ? -73.774 -2.214 36.892 1.00 92.00 96 GLU A C 1
ATOM 744 O O . GLU A 1 96 ? -72.747 -2.538 36.292 1.00 92.00 96 GLU A O 1
ATOM 749 N N . GLU A 1 97 ? -74.221 -0.958 36.904 1.00 94.62 97 GLU A N 1
ATOM 750 C CA . GLU A 1 97 ? -73.566 0.147 36.209 1.00 94.62 97 GLU A CA 1
ATOM 751 C C . GLU A 1 97 ? -72.171 0.442 36.780 1.00 94.62 97 GLU A C 1
ATOM 753 O O . GLU A 1 97 ? -71.216 0.628 36.024 1.00 94.62 97 GLU A O 1
ATOM 758 N N . GLN A 1 98 ? -72.000 0.417 38.106 1.00 96.12 98 GLN A N 1
ATOM 759 C CA . GLN A 1 98 ? -70.688 0.595 38.734 1.00 96.12 98 GLN A CA 1
ATOM 760 C C . GLN A 1 98 ? -69.727 -0.555 38.391 1.00 96.12 98 GLN A C 1
ATOM 762 O O . GLN A 1 98 ? -68.540 -0.318 38.133 1.00 96.12 98 GLN A O 1
ATOM 767 N N . ILE A 1 99 ? -70.217 -1.798 38.363 1.00 95.50 99 ILE A N 1
ATOM 768 C CA . ILE A 1 99 ? -69.441 -2.968 37.932 1.00 95.50 99 ILE A CA 1
ATOM 769 C C . ILE A 1 99 ? -69.069 -2.822 36.457 1.00 95.50 99 ILE A C 1
ATOM 771 O O . ILE A 1 99 ? -67.906 -3.034 36.101 1.00 95.50 99 ILE A O 1
ATOM 775 N N . ARG A 1 100 ? -70.021 -2.416 35.608 1.00 96.56 100 ARG A N 1
ATOM 776 C CA . ARG A 1 100 ? -69.796 -2.164 34.182 1.00 96.56 100 ARG A CA 1
ATOM 777 C C . ARG A 1 100 ? -68.714 -1.107 33.992 1.00 96.56 100 ARG A C 1
ATOM 779 O O . ARG A 1 100 ? -67.711 -1.409 33.346 1.00 96.56 100 ARG A O 1
ATOM 786 N N . GLN A 1 101 ? -68.844 0.053 34.633 1.00 97.69 101 GLN A N 1
ATOM 787 C CA . GLN A 1 101 ? -67.863 1.138 34.578 1.00 97.69 101 GLN A CA 1
ATOM 788 C C . GLN A 1 101 ? -66.483 0.681 35.067 1.00 97.69 101 GLN A C 1
ATOM 790 O O . GLN A 1 101 ? -65.491 0.854 34.368 1.00 97.69 101 GLN A O 1
ATOM 795 N N . THR A 1 102 ? -66.406 0.002 36.214 1.00 97.31 102 THR A N 1
ATOM 796 C CA . THR A 1 102 ? -65.133 -0.517 36.749 1.00 97.31 102 THR A CA 1
ATOM 797 C C . THR A 1 102 ? -64.497 -1.541 35.800 1.00 97.31 102 THR A C 1
ATOM 799 O O . THR A 1 102 ? -63.271 -1.598 35.647 1.00 97.31 102 THR A O 1
ATOM 802 N N . SER A 1 103 ? -65.315 -2.365 35.136 1.00 97.69 103 SER A N 1
ATOM 803 C CA . SER A 1 103 ? -64.854 -3.348 34.151 1.00 97.69 103 SER A CA 1
ATOM 804 C C . SER A 1 103 ? -64.332 -2.691 32.870 1.00 97.69 103 SER A C 1
ATOM 806 O O . SER A 1 103 ? -63.357 -3.178 32.285 1.00 97.69 103 SER A O 1
ATOM 808 N N . GLU A 1 104 ? -64.943 -1.576 32.466 1.00 97.94 104 GLU A N 1
ATOM 809 C CA . GLU A 1 104 ? -64.546 -0.744 31.333 1.00 97.94 104 GLU A CA 1
ATOM 810 C C . GLU A 1 104 ? -63.261 0.018 31.638 1.00 97.94 104 GLU A C 1
ATOM 812 O O . GLU A 1 104 ? -62.325 -0.062 30.847 1.00 97.94 104 GLU A O 1
ATOM 817 N N . ASP A 1 105 ? -63.141 0.625 32.818 1.00 97.56 105 ASP A N 1
ATOM 818 C CA . ASP A 1 105 ? -61.915 1.284 33.278 1.00 97.56 105 ASP A CA 1
ATOM 819 C C . ASP A 1 105 ? -60.754 0.285 33.367 1.00 97.56 105 ASP A C 1
ATOM 821 O O . ASP A 1 105 ? -59.644 0.540 32.893 1.00 97.56 105 ASP A O 1
ATOM 825 N N . SER A 1 106 ? -61.016 -0.915 33.895 1.00 96.06 106 SER A N 1
ATOM 826 C CA . SER A 1 106 ? -60.032 -2.002 33.932 1.00 96.06 106 SER A CA 1
ATOM 827 C C . SER A 1 106 ? -59.617 -2.455 32.530 1.00 96.06 106 SER A C 1
ATOM 829 O O . SER A 1 106 ? -58.471 -2.859 32.323 1.00 96.06 106 SER A O 1
ATOM 831 N N . ARG A 1 107 ? -60.540 -2.432 31.561 1.00 97.88 107 ARG A N 1
ATOM 832 C CA . ARG A 1 107 ? -60.253 -2.754 30.157 1.00 97.88 107 ARG A CA 1
ATOM 833 C C . ARG A 1 107 ? -59.418 -1.655 29.507 1.00 97.88 107 ARG A C 1
ATOM 835 O O . ARG A 1 107 ? -58.377 -1.979 28.944 1.00 97.88 107 ARG A O 1
ATOM 842 N N . ALA A 1 108 ? -59.810 -0.394 29.665 1.00 97.81 108 ALA A N 1
ATOM 843 C CA . ALA A 1 108 ? -59.082 0.761 29.154 1.00 97.81 108 ALA A CA 1
ATOM 844 C C . ALA A 1 108 ? -57.647 0.812 29.705 1.00 97.81 108 ALA A C 1
ATOM 846 O O . ALA A 1 108 ? -56.697 1.022 28.952 1.00 97.81 108 ALA A O 1
ATOM 847 N N . LEU A 1 109 ? -57.461 0.530 31.000 1.00 97.69 109 LEU A N 1
ATOM 848 C CA . LEU A 1 109 ? -56.133 0.457 31.607 1.00 97.69 109 LEU A CA 1
ATOM 849 C C . LEU A 1 109 ? -55.284 -0.672 31.003 1.00 97.69 109 LEU A C 1
ATOM 851 O O . LEU A 1 109 ? -54.106 -0.462 30.721 1.00 97.69 109 LEU A O 1
ATOM 855 N N . ARG A 1 110 ? -55.860 -1.860 30.766 1.00 97.94 110 ARG A N 1
ATOM 856 C CA . ARG A 1 110 ? -55.139 -2.966 30.107 1.00 97.94 110 ARG A CA 1
ATOM 857 C C . ARG A 1 110 ? -54.708 -2.600 28.691 1.00 97.94 110 ARG A C 1
ATOM 859 O O . ARG A 1 110 ? -53.547 -2.812 28.356 1.00 97.94 110 ARG A O 1
ATOM 866 N N . GLU A 1 111 ? -55.599 -2.012 27.900 1.00 97.69 111 GLU A N 1
ATOM 867 C CA . GLU A 1 111 ? -55.302 -1.583 26.528 1.00 97.69 111 GLU A CA 1
ATOM 868 C C . GLU A 1 111 ? -54.189 -0.521 26.488 1.00 97.69 111 GLU A C 1
ATOM 870 O O . GLU A 1 111 ? -53.278 -0.606 25.661 1.00 97.69 111 GLU A O 1
ATOM 875 N N . LEU A 1 112 ? -54.194 0.442 27.421 1.00 97.81 112 LEU A N 1
ATOM 876 C CA . LEU A 1 112 ? -53.118 1.430 27.553 1.00 97.81 112 LEU A CA 1
ATOM 877 C C . LEU A 1 112 ? -51.777 0.776 27.906 1.00 97.81 112 LEU A C 1
ATOM 879 O O . LEU A 1 112 ? -50.776 1.038 27.236 1.00 97.81 112 LEU A O 1
ATOM 883 N N . MET A 1 113 ? -51.760 -0.113 28.903 1.00 96.81 113 MET A N 1
ATOM 884 C CA . MET A 1 113 ? -50.552 -0.842 29.302 1.00 96.81 113 MET A CA 1
ATOM 885 C C . MET A 1 113 ? -50.012 -1.717 28.161 1.00 96.81 113 MET A C 1
ATOM 887 O O . MET A 1 113 ? -48.801 -1.792 27.951 1.00 96.81 113 MET A O 1
ATOM 891 N N . GLU A 1 114 ? -50.882 -2.377 27.396 1.00 97.44 114 GLU A N 1
ATOM 892 C CA . GLU A 1 114 ? -50.499 -3.145 26.207 1.00 97.44 114 GLU A CA 1
ATOM 893 C C . GLU A 1 114 ? -49.925 -2.244 25.107 1.00 97.44 114 GLU A C 1
ATOM 895 O O . GLU A 1 114 ? -48.892 -2.577 24.518 1.00 97.44 114 GLU A O 1
ATOM 900 N N . GLY A 1 115 ? -50.522 -1.071 24.883 1.00 97.31 115 GLY A N 1
ATOM 901 C CA . GLY A 1 115 ? -50.016 -0.066 23.950 1.00 97.31 115 GLY A CA 1
ATOM 902 C C . GLY A 1 115 ? -48.631 0.464 24.333 1.00 97.31 115 GLY A C 1
ATOM 903 O O . GLY A 1 115 ? -47.746 0.563 23.480 1.00 97.31 115 GLY A O 1
ATOM 904 N N . GLU A 1 116 ? -48.402 0.766 25.612 1.00 97.44 116 GLU A N 1
ATOM 905 C CA . GLU A 1 116 ? -47.091 1.185 26.127 1.00 97.44 116 GLU A CA 1
ATOM 906 C C . GLU A 1 116 ? -46.042 0.079 26.000 1.00 97.44 116 GLU A C 1
ATOM 908 O O . GLU A 1 116 ? -44.929 0.327 25.530 1.00 97.44 116 GLU A O 1
ATOM 913 N N . ARG A 1 117 ? -46.407 -1.166 26.331 1.00 97.12 117 ARG A N 1
ATOM 914 C CA . ARG A 1 117 ? -45.541 -2.337 26.131 1.00 97.12 117 ARG A CA 1
ATOM 915 C C . ARG A 1 117 ? -45.200 -2.543 24.657 1.00 97.12 117 ARG A C 1
ATOM 917 O O . ARG A 1 117 ? -44.059 -2.884 24.348 1.00 97.12 117 ARG A O 1
ATOM 924 N N . GLY A 1 118 ? -46.154 -2.316 23.754 1.00 97.75 118 GLY A N 1
ATOM 925 C CA . GLY A 1 118 ? -45.942 -2.367 22.307 1.00 97.75 118 GLY A CA 1
ATOM 926 C C . GLY A 1 118 ? -44.933 -1.322 21.829 1.00 97.75 118 GLY A C 1
ATOM 927 O O . GLY A 1 118 ? -43.982 -1.664 21.128 1.00 97.75 118 GLY A O 1
ATOM 928 N N . LYS A 1 119 ? -45.077 -0.069 22.273 1.00 98.00 119 LYS A N 1
ATOM 929 C CA . LYS A 1 119 ? -44.126 1.016 21.966 1.00 98.00 119 LYS A CA 1
ATOM 930 C C . LYS A 1 119 ? -42.730 0.731 22.522 1.00 98.00 119 LYS A C 1
ATOM 932 O O . LYS A 1 119 ? -41.742 0.911 21.815 1.00 98.00 119 LYS A O 1
ATOM 937 N N . LEU A 1 120 ? -42.638 0.247 23.763 1.00 98.06 120 LEU A N 1
ATOM 938 C CA . LEU A 1 120 ? -41.362 -0.126 24.378 1.00 98.06 120 LEU A CA 1
ATOM 939 C C . LEU A 1 120 ? -40.678 -1.258 23.602 1.00 98.06 120 LEU A C 1
ATOM 941 O O . LEU A 1 120 ? -39.468 -1.218 23.386 1.00 98.06 120 LEU A O 1
ATOM 945 N N . ARG A 1 121 ? -41.453 -2.244 23.138 1.00 98.50 121 ARG A N 1
ATOM 946 C CA . ARG A 1 121 ? -40.946 -3.329 22.296 1.00 98.50 121 ARG A CA 1
ATOM 947 C C . ARG A 1 121 ? -40.409 -2.817 20.957 1.00 98.50 121 ARG A C 1
ATOM 949 O O . ARG A 1 121 ? -39.305 -3.196 20.587 1.00 98.50 121 ARG A O 1
ATOM 956 N N . GLN A 1 122 ? -41.138 -1.938 20.271 1.00 98.44 122 GLN A N 1
ATOM 957 C CA . GLN A 1 122 ? -40.679 -1.326 19.016 1.00 98.44 122 GLN A CA 1
ATOM 958 C C . GLN A 1 122 ? -39.388 -0.524 19.219 1.00 98.44 122 GLN A C 1
ATOM 960 O O . GLN A 1 122 ? -38.426 -0.701 18.479 1.00 98.44 122 GLN A O 1
ATOM 965 N N . SER A 1 123 ? -39.330 0.287 20.279 1.00 98.19 123 SER A N 1
ATOM 966 C CA . SER A 1 123 ? -38.132 1.047 20.652 1.00 98.19 123 SER A CA 1
ATOM 967 C C . SER A 1 123 ? -36.922 0.134 20.906 1.00 98.19 123 SER A C 1
ATOM 969 O O . SER A 1 123 ? -35.816 0.426 20.450 1.00 98.19 123 SER A O 1
ATOM 971 N N . LEU A 1 124 ? -37.123 -1.011 21.571 1.00 98.44 124 LEU A N 1
ATOM 972 C CA . LEU A 1 124 ? -36.069 -2.005 21.783 1.00 98.44 124 LEU A CA 1
ATOM 973 C C . LEU A 1 124 ? -35.594 -2.641 20.466 1.00 98.44 124 LEU A C 1
ATOM 975 O O . LEU A 1 124 ? -34.389 -2.781 20.262 1.00 98.44 124 LEU A O 1
ATOM 979 N N . GLU A 1 125 ? -36.517 -3.009 19.578 1.00 98.38 125 GLU A N 1
ATOM 980 C CA . GLU A 1 125 ? -36.203 -3.588 18.265 1.00 98.38 125 GLU A CA 1
ATOM 981 C C . GLU A 1 125 ? -35.431 -2.584 17.380 1.00 98.38 125 GLU A C 1
ATOM 983 O O . GLU A 1 125 ? -34.447 -2.947 16.728 1.00 98.38 125 GLU A O 1
ATOM 988 N N . GLU A 1 126 ? -35.794 -1.298 17.413 1.00 98.25 126 GLU A N 1
ATOM 989 C CA . GLU A 1 126 ? -35.067 -0.222 16.726 1.00 98.25 126 GLU A CA 1
ATOM 990 C C . GLU A 1 126 ? -33.656 -0.013 17.286 1.00 98.25 126 GLU A C 1
ATOM 992 O O . GLU A 1 126 ? -32.693 0.075 16.516 1.00 98.25 126 GLU A O 1
ATOM 997 N N . LEU A 1 127 ? -33.511 0.022 18.615 1.00 98.50 127 LEU A N 1
ATOM 998 C CA . LEU A 1 127 ? -32.208 0.121 19.277 1.00 98.50 127 LEU A CA 1
ATOM 999 C C . LEU A 1 127 ? -31.313 -1.067 18.929 1.00 98.50 127 LEU A C 1
ATOM 1001 O O . LEU A 1 127 ? -30.132 -0.875 18.640 1.00 98.50 127 LEU A O 1
ATOM 1005 N N . GLN A 1 128 ? -31.862 -2.283 18.904 1.00 98.38 128 GLN A N 1
ATOM 1006 C CA . GLN A 1 128 ? -31.132 -3.475 18.477 1.00 98.38 128 GLN A CA 1
ATOM 1007 C C . GLN A 1 128 ? -30.685 -3.363 17.016 1.00 98.38 128 GLN A C 1
ATOM 1009 O O . GLN A 1 128 ? -29.522 -3.630 16.716 1.00 98.38 128 GLN A O 1
ATOM 1014 N N . ARG A 1 129 ? -31.561 -2.899 16.114 1.00 98.62 129 ARG A N 1
ATOM 1015 C CA . ARG A 1 129 ? -31.229 -2.710 14.693 1.00 98.62 129 ARG A CA 1
ATOM 1016 C C . ARG A 1 129 ? -30.112 -1.686 14.493 1.00 98.62 129 ARG A C 1
ATOM 1018 O O . ARG A 1 129 ? -29.165 -1.947 13.751 1.00 98.62 129 ARG A O 1
ATOM 1025 N N . LEU A 1 130 ? -30.207 -0.537 15.163 1.00 98.50 130 LEU A N 1
ATOM 1026 C CA . LEU A 1 130 ? -29.179 0.505 15.125 1.00 98.50 130 LEU A CA 1
ATOM 1027 C C . LEU A 1 130 ? -27.866 0.012 15.736 1.00 98.50 130 LEU A C 1
ATOM 1029 O O . LEU A 1 130 ? -26.806 0.248 15.164 1.00 98.50 130 LEU A O 1
ATOM 1033 N N . HIS A 1 131 ? -27.926 -0.723 16.849 1.00 98.56 131 HIS A N 1
ATOM 1034 C CA . HIS A 1 131 ? -26.747 -1.324 17.464 1.00 98.56 131 HIS A CA 1
ATOM 1035 C C . HIS A 1 131 ? -26.043 -2.291 16.503 1.00 98.56 131 HIS A C 1
ATOM 1037 O O . HIS A 1 131 ? -24.840 -2.166 16.289 1.00 98.56 131 HIS A O 1
ATOM 1043 N N . SER A 1 132 ? -26.778 -3.202 15.854 1.00 98.38 132 SER A N 1
ATOM 1044 C CA . SER A 1 132 ? -26.205 -4.104 14.846 1.00 98.38 132 SER A CA 1
ATOM 1045 C C . SER A 1 132 ? -25.577 -3.345 13.673 1.00 98.38 132 SER A C 1
ATOM 1047 O O . SER A 1 132 ? -24.494 -3.711 13.220 1.00 98.38 132 SER A O 1
ATOM 1049 N N . GLN A 1 133 ? -26.212 -2.265 13.208 1.00 98.69 133 GLN A N 1
ATOM 1050 C CA . GLN A 1 133 ? -25.679 -1.433 12.128 1.00 98.69 133 GLN A CA 1
ATOM 1051 C C . GLN A 1 133 ? -24.379 -0.720 12.531 1.00 98.69 133 GLN A C 1
ATOM 1053 O O . GLN A 1 133 ? -23.413 -0.732 11.770 1.00 98.69 133 GLN A O 1
ATOM 1058 N N . VAL A 1 134 ? -24.330 -0.127 13.727 1.00 98.62 134 VAL A N 1
ATOM 1059 C CA . VAL A 1 134 ? -23.121 0.522 14.259 1.00 98.62 134 VAL A CA 1
ATOM 1060 C C . VAL A 1 134 ? -21.993 -0.490 14.435 1.00 98.62 134 VAL A C 1
ATOM 1062 O O . VAL A 1 134 ? -20.849 -0.180 14.105 1.00 98.62 134 VAL A O 1
ATOM 1065 N N . THR A 1 135 ? -22.299 -1.703 14.896 1.00 98.31 135 THR A N 1
ATOM 1066 C CA . THR A 1 135 ? -21.309 -2.778 15.022 1.00 98.31 135 THR A CA 1
ATOM 1067 C C . THR A 1 135 ? -20.743 -3.176 13.659 1.00 98.31 135 THR A C 1
ATOM 1069 O O . THR A 1 135 ? -19.524 -3.245 13.517 1.00 98.31 135 THR A O 1
ATOM 1072 N N . LEU A 1 136 ? -21.591 -3.362 12.639 1.00 98.38 136 LEU A N 1
ATOM 1073 C CA . LEU A 1 136 ? -21.140 -3.688 11.281 1.00 98.38 136 LEU A CA 1
ATOM 1074 C C . LEU A 1 136 ? -20.244 -2.584 10.703 1.00 98.38 136 LEU A C 1
ATOM 1076 O O . LEU A 1 136 ? -19.123 -2.861 10.284 1.00 98.38 136 LEU A O 1
ATOM 1080 N N . LEU A 1 137 ? -20.697 -1.327 10.760 1.00 98.31 137 LEU A N 1
ATOM 1081 C CA . LEU A 1 137 ? -19.917 -0.180 10.287 1.00 98.31 137 LEU A CA 1
ATOM 1082 C C . LEU A 1 137 ? -18.601 -0.017 11.058 1.00 98.31 137 LEU A C 1
ATOM 1084 O O . LEU A 1 137 ? -17.593 0.370 10.477 1.00 98.31 137 LEU A O 1
ATOM 1088 N N . SER A 1 138 ? -18.580 -0.321 12.358 1.00 98.31 138 SER A N 1
ATOM 1089 C CA . SER A 1 138 ? -17.345 -0.283 13.149 1.00 98.31 138 SER A CA 1
ATOM 1090 C C . SER A 1 138 ? -16.334 -1.320 12.663 1.00 98.31 138 SER A C 1
ATOM 1092 O O . SER A 1 138 ? -15.162 -0.979 12.517 1.00 98.31 138 SER A O 1
ATOM 1094 N N . VAL A 1 139 ? -16.782 -2.543 12.355 1.00 98.31 139 VAL A N 1
ATOM 1095 C CA . VAL A 1 139 ? -15.931 -3.610 11.801 1.00 98.31 139 VAL A CA 1
ATOM 1096 C C . VAL A 1 139 ? -15.426 -3.252 10.400 1.00 98.31 139 VAL A C 1
ATOM 1098 O O . VAL A 1 139 ? -14.247 -3.432 10.098 1.00 98.31 139 VAL A O 1
ATOM 1101 N N . GLU A 1 140 ? -16.283 -2.695 9.544 1.00 98.25 140 GLU A N 1
ATOM 1102 C CA . GLU A 1 140 ? -15.873 -2.209 8.221 1.00 98.25 140 GLU A CA 1
ATOM 1103 C C . GLU A 1 140 ? -14.842 -1.081 8.335 1.00 98.25 140 GLU A C 1
ATOM 1105 O O . GLU A 1 140 ? -13.819 -1.092 7.651 1.00 98.25 140 GLU A O 1
ATOM 1110 N N . MET A 1 141 ? -15.053 -0.135 9.253 1.00 97.88 141 MET A N 1
ATOM 1111 C CA . MET A 1 141 ? -14.107 0.947 9.512 1.00 97.88 141 MET A CA 1
ATOM 1112 C C . MET A 1 141 ? -12.764 0.437 10.036 1.00 97.88 141 MET A C 1
ATOM 1114 O O . MET A 1 141 ? -11.733 1.007 9.676 1.00 97.88 141 MET A O 1
ATOM 1118 N N . THR A 1 142 ? -12.734 -0.601 10.878 1.00 97.69 142 THR A N 1
ATOM 1119 C CA . THR A 1 142 ? -11.469 -1.218 11.309 1.00 97.69 142 THR A CA 1
ATOM 1120 C C . THR A 1 142 ? -10.781 -1.937 10.154 1.00 97.69 142 THR A C 1
ATOM 1122 O O . THR A 1 142 ? -9.604 -1.678 9.924 1.00 97.69 142 THR A O 1
ATOM 1125 N N . ALA A 1 143 ? -11.511 -2.718 9.353 1.00 97.94 143 ALA A N 1
ATOM 1126 C CA . ALA A 1 143 ? -10.953 -3.427 8.201 1.00 97.94 143 ALA A CA 1
ATOM 1127 C C . ALA A 1 143 ? -10.376 -2.465 7.145 1.00 97.94 143 ALA A C 1
ATOM 1129 O O . ALA A 1 143 ? -9.264 -2.656 6.654 1.00 97.94 143 ALA A O 1
ATOM 1130 N N . LEU A 1 144 ? -11.086 -1.374 6.835 1.00 97.25 144 LEU A N 1
ATOM 1131 C CA . LEU A 1 144 ? -10.601 -0.342 5.912 1.00 97.25 144 LEU A CA 1
ATOM 1132 C C . LEU A 1 144 ? -9.377 0.402 6.462 1.00 97.25 144 LEU A C 1
ATOM 1134 O O . LEU A 1 144 ? -8.480 0.767 5.699 1.00 97.25 144 LEU A O 1
ATOM 1138 N N . LYS A 1 145 ? -9.315 0.640 7.779 1.00 97.69 145 LYS A N 1
ATOM 1139 C CA . LYS A 1 145 ? -8.138 1.249 8.417 1.00 97.69 145 LYS A CA 1
ATOM 1140 C C . LYS A 1 145 ? -6.923 0.329 8.342 1.00 97.69 145 LYS A C 1
ATOM 1142 O O . LYS A 1 145 ? -5.856 0.824 7.987 1.00 97.69 145 LYS A O 1
ATOM 1147 N N . GLU A 1 146 ? -7.103 -0.956 8.635 1.00 96.81 146 GLU A N 1
ATOM 1148 C CA . GLU A 1 146 ? -6.063 -1.986 8.554 1.00 96.81 146 GLU A CA 1
ATOM 1149 C C . GLU A 1 146 ? -5.532 -2.136 7.127 1.00 96.81 146 GLU A C 1
ATOM 1151 O O . GLU A 1 146 ? -4.319 -2.119 6.926 1.00 96.81 146 GLU A O 1
ATOM 1156 N N . GLU A 1 147 ? -6.410 -2.178 6.121 1.00 96.38 147 GLU A N 1
ATOM 1157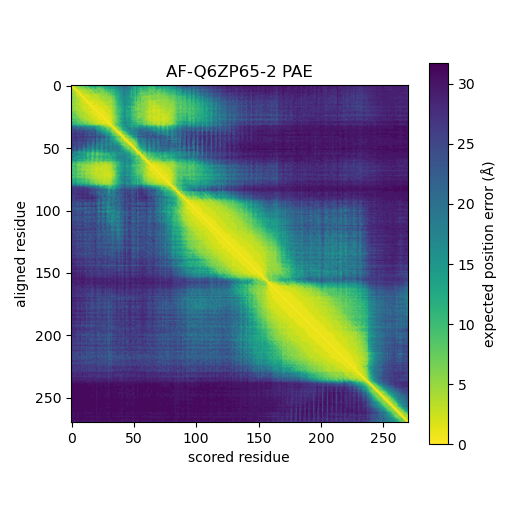 C CA . GLU A 1 147 ? -5.990 -2.253 4.717 1.00 96.38 147 GLU A CA 1
ATOM 1158 C C . GLU A 1 147 ? -5.239 -0.990 4.284 1.00 96.38 147 GLU A C 1
ATOM 1160 O O . GLU A 1 147 ? -4.189 -1.059 3.644 1.00 96.38 147 GLU A O 1
ATOM 1165 N N . ARG A 1 148 ? -5.716 0.190 4.696 1.00 93.44 148 ARG A N 1
ATOM 1166 C CA . ARG A 1 148 ? -5.009 1.450 4.447 1.00 93.44 148 ARG A CA 1
ATOM 1167 C C . ARG A 1 148 ? -3.623 1.443 5.092 1.00 93.44 148 ARG A C 1
ATOM 1169 O O . ARG A 1 148 ? -2.673 1.900 4.462 1.00 93.44 148 ARG A O 1
ATOM 1176 N N . ASP A 1 149 ? -3.487 0.953 6.321 1.00 94.12 149 ASP A N 1
ATOM 1177 C CA . ASP A 1 149 ? -2.191 0.856 7.001 1.00 94.12 149 ASP A CA 1
ATOM 1178 C C . ASP A 1 149 ? -1.260 -0.152 6.328 1.00 94.12 149 ASP A C 1
ATOM 1180 O O . ASP A 1 149 ? -0.097 0.165 6.082 1.00 94.12 149 ASP A O 1
ATOM 1184 N N . ARG A 1 150 ? -1.780 -1.310 5.920 1.00 91.38 150 ARG A N 1
ATOM 1185 C CA . ARG A 1 150 ? -1.042 -2.304 5.138 1.00 91.38 150 ARG A CA 1
ATOM 1186 C C . ARG A 1 150 ? -0.513 -1.710 3.830 1.00 91.38 150 ARG A C 1
ATOM 1188 O O . ARG A 1 150 ? 0.670 -1.860 3.530 1.00 91.38 150 ARG A O 1
ATOM 1195 N N . LEU A 1 151 ? -1.353 -0.992 3.083 1.00 86.44 151 LEU A N 1
ATOM 1196 C CA . LEU A 1 151 ? -0.944 -0.330 1.842 1.00 86.44 151 LEU A CA 1
ATOM 1197 C C . LEU A 1 151 ? 0.092 0.769 2.091 1.00 86.44 151 LEU A C 1
ATOM 1199 O O . LEU A 1 151 ? 1.047 0.879 1.323 1.00 86.44 151 LEU A O 1
ATOM 1203 N N . ARG A 1 152 ? -0.045 1.548 3.173 1.00 88.69 152 ARG A N 1
ATOM 1204 C CA . ARG A 1 152 ? 0.964 2.548 3.555 1.00 88.69 152 ARG A CA 1
ATOM 1205 C C . ARG A 1 152 ? 2.308 1.903 3.843 1.00 88.69 152 ARG A C 1
ATOM 1207 O O . ARG A 1 152 ? 3.283 2.363 3.269 1.00 88.69 152 ARG A O 1
ATOM 1214 N N . VAL A 1 153 ? 2.352 0.819 4.618 1.00 84.25 153 VAL A N 1
ATOM 1215 C CA . VAL A 1 153 ? 3.596 0.075 4.879 1.00 84.25 153 VAL A CA 1
ATOM 1216 C C . VAL A 1 153 ? 4.224 -0.391 3.563 1.00 84.25 153 VAL A C 1
ATOM 1218 O O . VAL A 1 153 ? 5.370 -0.057 3.293 1.00 84.25 153 VAL A O 1
ATOM 1221 N N . THR A 1 154 ? 3.457 -1.029 2.671 1.00 80.12 154 THR A N 1
ATOM 1222 C CA . THR A 1 154 ? 3.998 -1.498 1.376 1.00 80.12 154 THR A CA 1
ATOM 1223 C C . THR A 1 154 ? 4.399 -0.376 0.413 1.00 80.12 154 THR A C 1
ATOM 1225 O O . THR A 1 154 ? 5.271 -0.557 -0.429 1.00 80.12 154 THR A O 1
ATOM 1228 N N . SER A 1 155 ? 3.765 0.796 0.501 1.00 77.50 155 SER A N 1
ATOM 1229 C CA . SER A 1 155 ? 4.154 1.973 -0.284 1.00 77.50 155 SER A CA 1
ATOM 1230 C C . SER A 1 155 ? 5.368 2.682 0.316 1.00 77.50 155 SER A C 1
ATOM 1232 O O . SER A 1 155 ? 6.084 3.384 -0.402 1.00 77.50 155 SER A O 1
ATOM 1234 N N . GLU A 1 156 ? 5.556 2.566 1.628 1.00 76.00 156 GLU A N 1
ATOM 1235 C CA . GLU A 1 156 ? 6.699 3.081 2.373 1.00 76.00 156 GLU A CA 1
ATOM 1236 C C . GLU A 1 156 ? 7.898 2.130 2.328 1.00 76.00 156 GLU A C 1
ATOM 1238 O O . GLU A 1 156 ? 9.002 2.577 2.652 1.00 76.00 156 GLU A O 1
ATOM 1243 N N . ASP A 1 157 ? 7.719 0.888 1.853 1.00 76.62 157 ASP A N 1
ATOM 1244 C CA . ASP A 1 157 ? 8.793 -0.026 1.461 1.00 76.62 157 ASP A CA 1
ATOM 1245 C C . ASP A 1 157 ? 9.597 0.612 0.317 1.00 76.62 157 ASP A C 1
ATOM 1247 O O . ASP A 1 157 ? 9.400 0.384 -0.877 1.00 76.62 157 ASP A O 1
ATOM 1251 N N . LYS A 1 158 ? 10.531 1.481 0.704 1.00 74.19 158 LYS A N 1
ATOM 1252 C CA . LYS A 1 158 ? 11.502 2.148 -0.168 1.00 74.19 158 LYS A CA 1
ATOM 1253 C C . LYS A 1 158 ? 12.528 1.167 -0.720 1.00 74.19 158 LYS A C 1
ATOM 1255 O O . LYS A 1 158 ? 13.227 1.510 -1.669 1.00 74.19 158 LYS A O 1
ATOM 1260 N N . GLU A 1 159 ? 12.591 -0.045 -0.176 1.00 81.38 159 GLU A N 1
ATOM 1261 C CA . GLU A 1 159 ? 13.596 -1.048 -0.501 1.00 81.38 159 GLU A CA 1
ATOM 1262 C C . GLU A 1 159 ? 13.677 -1.363 -2.010 1.00 81.38 159 GLU A C 1
ATOM 1264 O O . GLU A 1 159 ? 14.773 -1.241 -2.561 1.00 81.38 159 GLU A O 1
ATOM 1269 N N . PRO A 1 160 ? 12.583 -1.639 -2.755 1.00 83.25 160 PRO A N 1
ATOM 1270 C CA . PRO A 1 160 ? 12.678 -1.895 -4.196 1.00 83.25 160 PRO A CA 1
ATOM 1271 C C . PRO A 1 160 ? 13.155 -0.667 -4.982 1.00 83.25 160 PRO A C 1
ATOM 1273 O O . PRO A 1 160 ? 13.892 -0.784 -5.963 1.00 83.25 160 PRO A O 1
ATOM 1276 N N . LYS A 1 161 ? 12.766 0.537 -4.543 1.00 84.25 161 LYS A N 1
ATOM 1277 C CA . LYS A 1 161 ? 13.196 1.796 -5.164 1.00 84.25 161 LYS A CA 1
ATOM 1278 C C . LYS A 1 161 ? 14.682 2.057 -4.912 1.00 84.25 161 LYS A C 1
ATOM 1280 O O . LYS A 1 161 ? 15.387 2.486 -5.824 1.00 84.25 161 LYS A O 1
ATOM 1285 N N . GLU A 1 162 ? 15.164 1.780 -3.707 1.00 88.38 162 GLU A N 1
ATOM 1286 C CA . GLU A 1 162 ? 16.575 1.883 -3.331 1.00 88.38 162 GLU A CA 1
ATOM 1287 C C . GLU A 1 162 ? 17.430 0.847 -4.071 1.00 88.38 162 GLU A C 1
ATOM 1289 O O . GLU A 1 162 ? 18.494 1.189 -4.594 1.00 88.38 162 GLU A O 1
ATOM 1294 N N . GLN A 1 163 ? 16.940 -0.389 -4.201 1.00 91.75 163 GLN A N 1
ATOM 1295 C CA . GLN A 1 163 ? 17.569 -1.441 -5.002 1.00 91.75 163 GLN A CA 1
ATOM 1296 C C . GLN A 1 163 ? 17.656 -1.043 -6.481 1.00 91.75 163 GLN A C 1
ATOM 1298 O O . GLN A 1 163 ? 18.724 -1.162 -7.083 1.00 91.75 163 GLN A O 1
ATOM 1303 N N . LEU A 1 164 ? 16.583 -0.491 -7.058 1.00 92.88 164 LEU A N 1
ATOM 1304 C CA . LEU A 1 164 ? 16.589 0.023 -8.429 1.00 92.88 164 LEU A CA 1
ATOM 1305 C C . LEU A 1 164 ? 17.607 1.161 -8.604 1.00 92.88 164 LEU A C 1
ATOM 1307 O O . LEU A 1 164 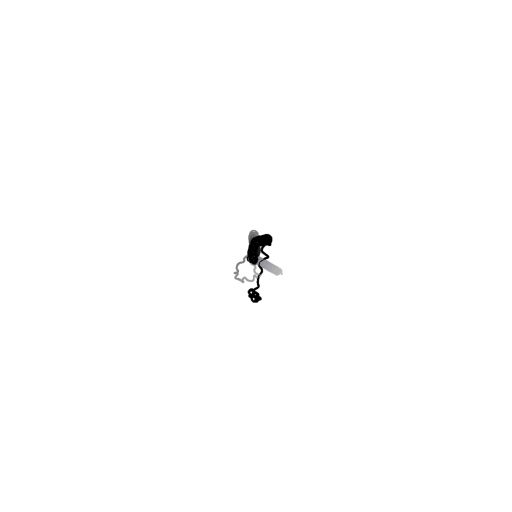? 18.388 1.156 -9.554 1.00 92.88 164 LEU A O 1
ATOM 1311 N N . GLN A 1 165 ? 17.648 2.120 -7.676 1.00 95.31 165 GLN A N 1
ATOM 1312 C CA . GLN A 1 165 ? 18.631 3.207 -7.708 1.00 95.31 165 GLN A CA 1
ATOM 1313 C C . GLN A 1 165 ? 20.069 2.705 -7.552 1.00 95.31 165 GLN A C 1
ATOM 1315 O O . GLN A 1 165 ? 20.987 3.278 -8.137 1.00 95.31 165 GLN A O 1
ATOM 1320 N N . LYS A 1 166 ? 20.295 1.656 -6.757 1.00 95.50 166 LYS A N 1
ATOM 1321 C CA . LYS A 1 166 ? 21.599 0.997 -6.657 1.00 95.50 166 LYS A CA 1
ATOM 1322 C C . LYS A 1 166 ? 21.981 0.337 -7.985 1.00 95.50 166 LYS A C 1
ATOM 1324 O O . LYS A 1 166 ? 23.045 0.638 -8.504 1.00 95.50 166 LYS A O 1
ATOM 1329 N N . ALA A 1 167 ? 21.087 -0.445 -8.587 1.00 97.12 167 ALA A N 1
ATOM 1330 C CA . ALA A 1 167 ? 21.333 -1.095 -9.874 1.00 97.12 167 ALA A CA 1
ATOM 1331 C C . ALA A 1 167 ? 21.619 -0.091 -11.009 1.00 97.12 167 ALA A C 1
ATOM 1333 O O . ALA A 1 167 ? 22.479 -0.339 -11.854 1.00 97.12 167 ALA A O 1
ATOM 1334 N N . ILE A 1 168 ? 20.938 1.062 -11.019 1.00 97.88 168 ILE A N 1
ATOM 1335 C CA . ILE A 1 168 ? 21.216 2.151 -11.969 1.00 97.88 168 ILE A CA 1
ATOM 1336 C C . ILE A 1 168 ? 22.626 2.715 -11.754 1.00 97.88 168 ILE A C 1
ATOM 1338 O O . ILE A 1 168 ? 23.370 2.849 -12.722 1.00 97.88 168 ILE A O 1
ATOM 1342 N N . ARG A 1 169 ? 23.016 2.993 -10.503 1.00 98.25 169 ARG A N 1
ATOM 1343 C CA . ARG A 1 169 ? 24.366 3.485 -10.179 1.00 98.25 169 ARG A CA 1
ATOM 1344 C C . ARG A 1 169 ? 25.451 2.490 -10.588 1.00 98.25 169 ARG A C 1
ATOM 1346 O O . ARG A 1 169 ? 26.406 2.891 -11.244 1.00 98.25 169 ARG A O 1
ATOM 1353 N N . ASP A 1 170 ? 25.268 1.211 -10.270 1.00 98.50 170 ASP A N 1
ATOM 1354 C CA . ASP A 1 170 ? 26.218 0.148 -10.614 1.00 98.50 170 ASP A CA 1
ATOM 1355 C C . ASP A 1 170 ? 26.374 0.019 -12.144 1.00 98.50 170 ASP A C 1
ATOM 1357 O O . ASP A 1 170 ? 27.485 -0.114 -12.665 1.00 98.50 170 ASP A O 1
ATOM 1361 N N . ARG A 1 171 ? 25.264 0.125 -12.891 1.00 98.44 171 ARG A N 1
ATOM 1362 C CA . ARG A 1 171 ? 25.276 0.160 -14.361 1.00 98.44 171 ARG A CA 1
ATOM 1363 C C . ARG A 1 171 ? 26.039 1.375 -14.886 1.00 98.44 171 ARG A C 1
ATOM 1365 O O . ARG A 1 171 ? 26.859 1.228 -15.790 1.00 98.44 171 ARG A O 1
ATOM 1372 N N . ASP A 1 172 ? 25.757 2.561 -14.364 1.00 98.50 172 ASP A N 1
ATOM 1373 C CA . ASP A 1 172 ? 26.374 3.802 -14.836 1.00 98.50 172 ASP A CA 1
ATOM 1374 C C . ASP A 1 172 ? 27.883 3.819 -14.544 1.00 98.50 172 ASP A C 1
ATOM 1376 O O . ASP A 1 172 ? 28.673 4.235 -15.393 1.00 98.50 172 ASP A O 1
ATOM 1380 N N . GLU A 1 173 ? 28.307 3.266 -13.405 1.00 98.69 173 GLU A N 1
ATOM 1381 C CA . GLU A 1 173 ? 29.720 3.045 -13.091 1.00 98.69 173 GLU A CA 1
ATOM 1382 C C . GLU A 1 173 ? 30.381 2.075 -14.087 1.00 98.69 173 GLU A C 1
ATOM 1384 O O . GLU A 1 173 ? 31.487 2.334 -14.574 1.00 98.69 173 GLU A O 1
ATOM 1389 N N . ALA A 1 174 ? 29.708 0.977 -14.443 1.00 98.69 174 ALA A N 1
ATOM 1390 C CA . ALA A 1 174 ? 30.209 0.038 -15.444 1.00 98.69 174 ALA A CA 1
ATOM 1391 C C . ALA A 1 174 ? 30.323 0.680 -16.839 1.00 98.69 174 ALA A C 1
ATOM 1393 O O . ALA A 1 174 ? 31.311 0.453 -17.541 1.00 98.69 174 ALA A 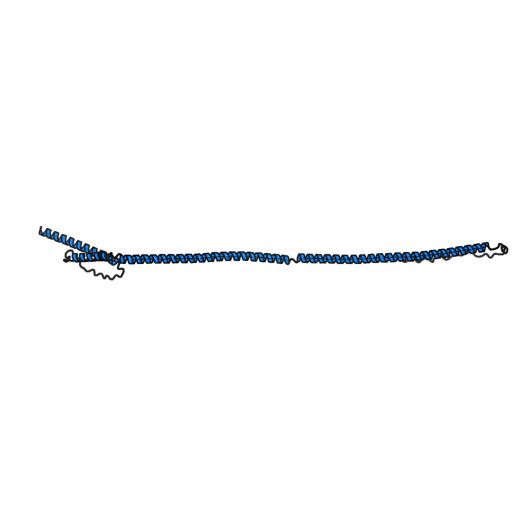O 1
ATOM 1394 N N . ILE A 1 175 ? 29.358 1.520 -17.227 1.00 98.56 175 ILE A N 1
ATOM 1395 C CA . ILE A 1 175 ? 29.402 2.287 -18.480 1.00 98.56 175 ILE A CA 1
ATOM 1396 C C . ILE A 1 175 ? 30.576 3.270 -18.466 1.00 98.56 175 ILE A C 1
ATOM 1398 O O . ILE A 1 175 ? 31.312 3.346 -19.447 1.00 98.56 175 ILE A O 1
ATOM 1402 N N . ALA A 1 176 ? 30.804 3.983 -17.361 1.00 98.62 176 ALA A N 1
ATOM 1403 C CA . ALA A 1 176 ? 31.935 4.901 -17.239 1.00 98.62 176 ALA A CA 1
ATOM 1404 C C . ALA A 1 176 ? 33.282 4.173 -17.391 1.00 98.62 176 ALA A C 1
ATOM 1406 O O . ALA A 1 176 ? 34.143 4.623 -18.149 1.00 98.62 176 ALA A O 1
ATOM 1407 N N . LYS A 1 177 ? 33.443 3.010 -16.742 1.00 98.62 177 LYS A N 1
ATOM 1408 C CA . LYS A 1 177 ? 34.640 2.160 -16.881 1.00 98.62 177 LYS A CA 1
ATOM 1409 C C . LYS A 1 177 ? 34.820 1.65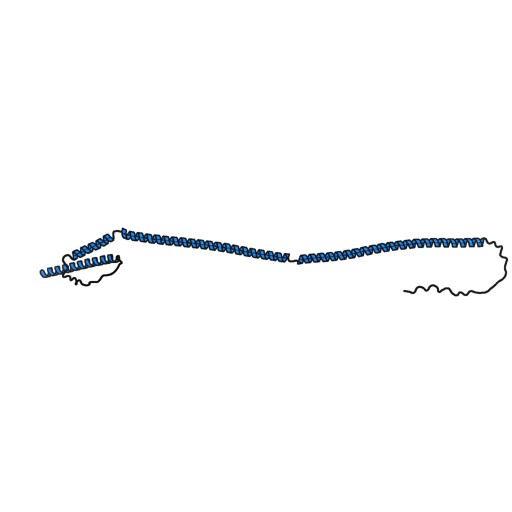4 -18.311 1.00 98.62 177 LYS A C 1
ATOM 1411 O O . LYS A 1 177 ? 35.925 1.718 -18.843 1.00 98.62 177 LYS A O 1
ATOM 1416 N N . LYS A 1 178 ? 33.740 1.196 -18.951 1.00 98.75 178 LYS A N 1
ATOM 1417 C CA . LYS A 1 178 ?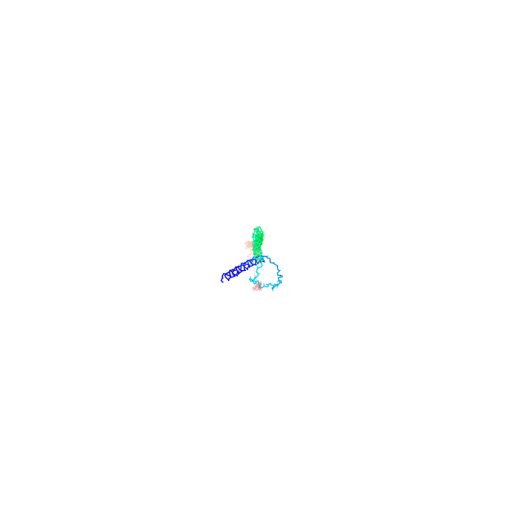 33.754 0.777 -20.357 1.00 98.75 178 LYS A CA 1
ATOM 1418 C C . LYS A 1 178 ? 34.226 1.920 -21.261 1.00 98.75 178 LYS A C 1
ATOM 1420 O O . LYS A 1 178 ? 35.151 1.720 -22.038 1.00 98.75 178 LYS A O 1
ATOM 1425 N N . ASN A 1 179 ? 33.637 3.107 -21.126 1.00 98.56 179 ASN A N 1
ATOM 1426 C CA . ASN A 1 179 ? 33.986 4.268 -21.945 1.00 98.56 179 ASN A CA 1
ATOM 1427 C C . ASN A 1 179 ? 35.451 4.687 -21.741 1.00 98.56 179 ASN A C 1
ATOM 1429 O O . ASN A 1 179 ? 36.121 5.045 -22.705 1.00 98.56 179 ASN A O 1
ATOM 1433 N N . ALA A 1 180 ? 35.971 4.611 -20.511 1.00 98.69 180 ALA A N 1
ATOM 1434 C CA . ALA A 1 180 ? 37.381 4.881 -20.232 1.00 98.69 180 ALA A CA 1
ATOM 1435 C C . ALA A 1 180 ? 38.309 3.906 -20.980 1.00 98.69 180 ALA A C 1
ATOM 1437 O O . ALA A 1 180 ? 39.231 4.338 -21.669 1.00 98.69 180 ALA A O 1
ATOM 1438 N N . VAL A 1 181 ? 38.016 2.603 -20.924 1.00 98.69 181 VAL A N 1
ATOM 1439 C CA . VAL A 1 181 ? 38.784 1.577 -21.650 1.00 98.69 181 VAL A CA 1
ATOM 1440 C C . VAL A 1 181 ? 38.658 1.744 -23.167 1.00 98.69 181 VAL A C 1
ATOM 1442 O O . VAL A 1 181 ? 39.639 1.586 -23.890 1.00 98.69 181 VAL A O 1
ATOM 1445 N N . GLU A 1 182 ? 37.475 2.093 -23.677 1.00 98.31 182 GLU A N 1
ATOM 1446 C CA . GLU A 1 182 ? 37.272 2.362 -25.106 1.00 98.31 182 GLU A CA 1
ATOM 1447 C C . GLU A 1 182 ? 38.089 3.571 -25.588 1.00 98.31 182 GLU A C 1
ATOM 1449 O O . GLU A 1 182 ? 38.672 3.516 -26.674 1.00 98.31 182 GLU A O 1
ATOM 1454 N N . LEU A 1 183 ? 38.196 4.629 -24.776 1.00 98.50 183 LEU A N 1
ATOM 1455 C CA . LEU A 1 183 ? 39.051 5.785 -25.065 1.00 98.50 183 LEU A CA 1
ATOM 1456 C C . LEU A 1 183 ? 40.539 5.408 -25.082 1.00 98.50 183 LEU A C 1
ATOM 1458 O O . LEU A 1 183 ? 41.262 5.807 -25.997 1.00 98.50 183 LEU A O 1
ATOM 1462 N N . GLU A 1 184 ? 41.002 4.615 -24.115 1.00 98.25 184 GLU A N 1
ATOM 1463 C CA . GLU A 1 184 ? 42.385 4.123 -24.082 1.00 98.25 184 GLU A CA 1
ATOM 1464 C C . GLU A 1 184 ? 42.700 3.210 -25.275 1.00 98.25 184 GLU A C 1
ATOM 1466 O O . GLU A 1 184 ? 43.759 3.333 -25.896 1.00 98.25 184 GLU A O 1
ATOM 1471 N N . LEU A 1 185 ? 41.761 2.342 -25.659 1.00 98.56 185 LEU A N 1
ATOM 1472 C CA . LEU A 1 185 ? 41.892 1.487 -26.836 1.00 98.56 185 LEU A CA 1
ATOM 1473 C C . LEU A 1 185 ? 41.972 2.311 -28.126 1.00 98.56 185 LEU A C 1
ATOM 1475 O O . LEU A 1 185 ? 42.797 2.018 -28.995 1.00 98.56 185 LEU A O 1
ATOM 1479 N N . ALA A 1 186 ? 41.133 3.341 -28.264 1.00 98.69 186 ALA A N 1
ATOM 1480 C CA . ALA A 1 186 ? 41.184 4.253 -29.403 1.00 98.69 186 ALA A CA 1
ATOM 1481 C C . ALA A 1 186 ? 42.539 4.972 -29.477 1.00 98.69 186 ALA A C 1
ATOM 1483 O O . ALA A 1 186 ? 43.148 5.016 -30.547 1.00 98.69 186 ALA A O 1
ATOM 1484 N N . LYS A 1 187 ? 43.055 5.444 -28.336 1.00 98.56 187 LYS A N 1
ATOM 1485 C CA . LYS A 1 187 ? 44.384 6.057 -28.242 1.00 98.56 187 LYS A CA 1
ATOM 1486 C C . LYS A 1 187 ? 45.493 5.091 -28.675 1.00 98.56 187 LYS A C 1
ATOM 1488 O O . LYS A 1 187 ? 46.293 5.435 -29.537 1.00 98.56 187 LYS A O 1
ATOM 1493 N N . CYS A 1 188 ? 45.489 3.859 -28.167 1.00 98.44 188 CYS A N 1
ATOM 1494 C CA . CYS A 1 188 ? 46.474 2.840 -28.540 1.00 98.44 188 CYS A CA 1
ATOM 1495 C C . CYS A 1 188 ? 46.447 2.520 -30.048 1.00 98.44 188 CYS A C 1
ATOM 1497 O O . CYS A 1 188 ? 47.496 2.372 -30.677 1.00 98.44 188 CYS A O 1
ATOM 1499 N N . ARG A 1 189 ? 45.256 2.475 -30.661 1.00 98.69 189 ARG A N 1
ATOM 1500 C CA . ARG A 1 189 ? 45.116 2.301 -32.118 1.00 98.69 189 ARG A CA 1
ATOM 1501 C C . ARG A 1 189 ? 45.714 3.468 -32.901 1.00 98.69 189 ARG A C 1
ATOM 1503 O O . ARG A 1 189 ? 46.391 3.230 -33.898 1.00 98.69 189 ARG A O 1
ATOM 1510 N N . MET A 1 190 ? 45.487 4.704 -32.457 1.00 98.62 190 MET A N 1
ATOM 1511 C CA . MET A 1 190 ? 46.091 5.887 -33.077 1.00 98.62 190 MET A CA 1
ATOM 1512 C C . MET A 1 190 ? 47.618 5.850 -32.981 1.00 98.62 190 MET A C 1
ATOM 1514 O O . MET A 1 190 ? 48.291 6.085 -33.983 1.00 98.62 190 MET A O 1
ATOM 1518 N N . ASP A 1 191 ? 48.161 5.490 -31.817 1.00 98.69 191 ASP A N 1
ATOM 1519 C CA . ASP A 1 191 ? 49.606 5.374 -31.607 1.00 98.69 191 ASP A CA 1
ATOM 1520 C C . ASP A 1 191 ? 50.218 4.294 -32.514 1.00 98.69 191 ASP A C 1
ATOM 1522 O O . ASP A 1 191 ? 51.248 4.525 -33.148 1.00 98.69 191 ASP A O 1
ATOM 1526 N N . MET A 1 192 ? 49.549 3.145 -32.662 1.00 98.69 192 MET A N 1
ATOM 1527 C CA . MET A 1 192 ? 49.974 2.080 -33.576 1.00 98.69 192 MET A CA 1
ATOM 1528 C C . MET A 1 192 ? 49.979 2.543 -35.040 1.00 98.69 192 MET A C 1
ATOM 1530 O O . MET A 1 192 ? 50.941 2.284 -35.762 1.00 98.69 192 MET A O 1
ATOM 1534 N N . MET A 1 193 ? 48.927 3.238 -35.486 1.00 98.56 193 MET A N 1
ATOM 1535 C CA . MET A 1 193 ? 48.851 3.779 -36.850 1.00 98.56 193 MET A CA 1
ATOM 1536 C C . MET A 1 193 ? 49.921 4.850 -37.096 1.00 98.56 193 MET A C 1
ATOM 1538 O O . MET A 1 193 ? 50.557 4.845 -38.149 1.00 98.56 193 MET A O 1
ATOM 1542 N N . SER A 1 194 ? 50.159 5.724 -36.115 1.00 98.56 194 SER A N 1
ATOM 1543 C CA . SER A 1 194 ? 51.210 6.744 -36.162 1.00 98.56 194 SER A CA 1
ATOM 1544 C C . SER A 1 194 ? 52.599 6.113 -36.266 1.00 98.56 194 SER A C 1
ATOM 1546 O O . SER A 1 194 ? 53.377 6.477 -37.146 1.00 98.56 194 SER A O 1
ATOM 1548 N N . LEU A 1 195 ? 52.897 5.113 -35.430 1.00 98.69 195 LEU A N 1
ATOM 1549 C CA . LEU A 1 195 ? 54.173 4.401 -35.466 1.00 98.69 195 LEU A CA 1
ATOM 1550 C C . LEU A 1 195 ? 54.371 3.650 -36.787 1.00 98.69 195 LEU A C 1
ATOM 1552 O O . LEU A 1 195 ? 55.467 3.659 -37.341 1.00 98.69 195 LEU A O 1
ATOM 1556 N N . ASN A 1 196 ? 53.314 3.031 -37.319 1.00 98.06 196 ASN A N 1
ATOM 1557 C CA . ASN A 1 196 ? 53.372 2.361 -38.614 1.00 98.06 196 ASN A CA 1
ATOM 1558 C C . ASN A 1 196 ? 53.664 3.351 -39.755 1.00 98.06 196 ASN A C 1
ATOM 1560 O O . ASN A 1 196 ? 54.494 3.062 -40.612 1.00 98.06 196 ASN A O 1
ATOM 1564 N N . SER A 1 197 ? 53.040 4.535 -39.738 1.00 98.50 197 SER A N 1
ATOM 1565 C CA . SER A 1 197 ? 53.351 5.606 -40.695 1.00 98.50 197 SER A CA 1
ATOM 1566 C C . SER A 1 197 ? 54.816 6.035 -40.591 1.00 98.50 197 SER A C 1
ATOM 1568 O O . SER A 1 197 ? 55.515 6.064 -41.598 1.00 98.50 197 SER A O 1
ATOM 1570 N N . GLN A 1 198 ? 55.310 6.278 -39.373 1.00 98.56 198 GLN A N 1
ATOM 1571 C CA . GLN A 1 198 ? 56.708 6.660 -39.138 1.00 98.56 198 GLN A CA 1
ATOM 1572 C C . GLN A 1 198 ? 57.696 5.584 -39.611 1.00 98.56 198 GLN A C 1
ATOM 1574 O O . GLN A 1 198 ? 58.749 5.905 -40.160 1.00 98.56 198 GLN A O 1
ATOM 1579 N N . LEU A 1 199 ? 57.363 4.304 -39.424 1.00 98.75 199 LEU A N 1
ATOM 1580 C CA . LEU A 1 199 ? 58.180 3.192 -39.905 1.00 98.75 199 LEU A CA 1
ATOM 1581 C C . LEU A 1 199 ? 58.237 3.157 -41.437 1.00 98.75 199 LEU A C 1
ATOM 1583 O O . LEU A 1 199 ? 59.321 2.994 -41.997 1.00 98.75 199 LEU A O 1
ATOM 1587 N N . LEU A 1 200 ? 57.098 3.326 -42.113 1.00 98.75 200 LEU A N 1
ATOM 1588 C CA . LEU A 1 200 ? 57.044 3.385 -43.575 1.00 98.75 200 LEU A CA 1
ATOM 1589 C C . LEU A 1 200 ? 57.848 4.573 -44.119 1.00 98.75 200 LEU A C 1
ATOM 1591 O O . LEU A 1 200 ? 58.627 4.393 -45.055 1.00 98.75 200 LEU A O 1
ATOM 1595 N N . ASP A 1 201 ? 57.744 5.745 -43.490 1.00 98.62 201 ASP A N 1
ATOM 1596 C CA . ASP A 1 201 ? 58.523 6.929 -43.864 1.00 98.62 201 ASP A CA 1
ATOM 1597 C C . ASP A 1 201 ? 60.030 6.696 -43.682 1.00 98.62 201 ASP A C 1
ATOM 1599 O O . ASP A 1 201 ? 60.825 7.025 -44.565 1.00 98.62 201 ASP A O 1
ATOM 1603 N N . ALA A 1 202 ? 60.442 6.076 -42.573 1.00 98.62 202 ALA A N 1
ATOM 1604 C CA . ALA A 1 202 ? 61.842 5.741 -42.319 1.00 98.62 202 ALA A CA 1
ATOM 1605 C C . ALA A 1 202 ? 62.389 4.714 -43.328 1.00 98.62 202 ALA A C 1
ATOM 1607 O O . ALA A 1 202 ? 63.525 4.846 -43.791 1.00 98.62 202 ALA A O 1
ATOM 1608 N N . ILE A 1 203 ? 61.590 3.709 -43.706 1.00 98.25 203 ILE A N 1
ATOM 1609 C CA . ILE A 1 203 ? 61.948 2.746 -44.758 1.00 98.25 203 ILE A CA 1
ATOM 1610 C C . ILE A 1 203 ? 62.100 3.465 -46.099 1.00 98.25 203 ILE A C 1
ATOM 1612 O O . ILE A 1 203 ? 63.096 3.241 -46.785 1.00 98.25 203 ILE A O 1
ATOM 1616 N N . GLN A 1 204 ? 61.168 4.354 -46.452 1.00 98.50 204 GLN A N 1
ATOM 1617 C CA . GLN A 1 204 ? 61.231 5.117 -47.697 1.00 98.50 204 GLN A CA 1
ATOM 1618 C C . GLN A 1 204 ? 62.471 6.019 -47.741 1.00 98.50 204 GLN A C 1
ATOM 1620 O O . GLN A 1 204 ? 63.181 6.048 -48.745 1.00 98.50 204 GLN A O 1
ATOM 1625 N N . GLN A 1 205 ? 62.781 6.712 -46.642 1.00 98.56 205 GLN A N 1
ATOM 1626 C CA . GLN A 1 205 ? 64.001 7.515 -46.521 1.00 98.56 205 GLN A CA 1
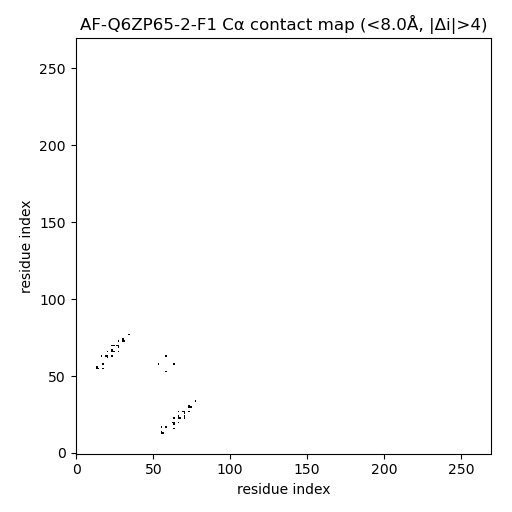ATOM 1627 C C . GLN A 1 205 ? 65.258 6.653 -46.672 1.00 98.56 205 GLN A C 1
ATOM 1629 O O . GLN A 1 205 ? 66.167 7.017 -47.418 1.00 98.56 205 GLN A O 1
ATOM 1634 N N . LYS A 1 206 ? 65.305 5.487 -46.015 1.00 98.38 206 LYS A N 1
ATOM 1635 C CA . LYS A 1 206 ? 66.432 4.555 -46.124 1.00 98.38 206 LYS A CA 1
ATOM 1636 C C . LYS A 1 206 ? 66.596 4.028 -47.549 1.00 98.38 206 LYS A C 1
ATOM 1638 O O . LYS A 1 206 ? 67.718 4.002 -48.039 1.00 98.38 206 LYS A O 1
ATOM 1643 N N . LEU A 1 207 ? 65.506 3.654 -48.218 1.00 98.56 207 LEU A N 1
ATOM 1644 C CA . LEU A 1 207 ? 65.518 3.203 -49.610 1.00 98.56 207 LEU A CA 1
ATOM 1645 C C . LEU A 1 207 ? 66.069 4.293 -50.541 1.00 98.56 207 LEU A C 1
ATOM 1647 O O . LEU A 1 207 ? 66.967 4.016 -51.332 1.00 98.56 207 LEU A O 1
ATOM 1651 N N . ASN A 1 208 ? 65.613 5.538 -50.385 1.00 98.38 208 ASN A N 1
ATOM 1652 C CA . ASN A 1 208 ? 66.113 6.672 -51.166 1.00 98.38 208 ASN A CA 1
ATOM 1653 C C . ASN A 1 208 ? 67.620 6.912 -50.952 1.00 98.38 208 ASN A C 1
ATOM 1655 O O . ASN A 1 208 ? 68.331 7.255 -51.895 1.00 98.38 208 ASN A O 1
ATOM 1659 N N . LEU A 1 209 ? 68.121 6.766 -49.719 1.00 98.50 209 LEU A N 1
ATOM 1660 C CA . LEU A 1 209 ? 69.553 6.897 -49.418 1.00 98.50 209 LEU A CA 1
ATOM 1661 C C . LEU A 1 209 ? 70.363 5.722 -49.974 1.00 98.50 209 LEU A C 1
ATOM 1663 O O . LEU A 1 209 ? 71.435 5.938 -50.531 1.00 98.50 209 LEU A O 1
ATOM 1667 N N . SER A 1 210 ? 69.854 4.494 -49.863 1.00 98.19 210 SER A N 1
ATOM 1668 C CA . SER A 1 210 ? 70.486 3.309 -50.448 1.00 98.19 210 SER A CA 1
ATOM 1669 C C . SER A 1 210 ? 70.621 3.435 -51.965 1.00 98.19 210 SER A C 1
ATOM 1671 O O . SER A 1 210 ? 71.705 3.199 -52.480 1.00 98.19 210 SER A O 1
ATOM 1673 N N . GLN A 1 211 ? 69.587 3.911 -52.664 1.00 98.56 211 GLN A N 1
ATOM 1674 C CA . GLN A 1 211 ? 69.647 4.159 -54.110 1.00 98.56 211 GLN A CA 1
ATOM 1675 C C . GLN A 1 211 ? 70.677 5.236 -54.486 1.00 98.56 211 GLN A C 1
ATOM 1677 O O . GLN A 1 211 ? 71.389 5.093 -55.476 1.00 98.56 211 GLN A O 1
ATOM 1682 N N . GLN A 1 212 ? 70.794 6.308 -53.693 1.00 98.62 212 GLN A N 1
ATOM 1683 C CA . GLN A 1 212 ? 71.829 7.330 -53.902 1.00 98.62 212 GLN A CA 1
ATOM 1684 C C . GLN A 1 212 ? 73.243 6.778 -53.680 1.00 98.62 212 GLN A C 1
ATOM 1686 O O . GLN A 1 212 ? 74.159 7.130 -54.420 1.00 98.62 212 GLN A O 1
ATOM 1691 N N . LEU A 1 213 ? 73.425 5.911 -52.679 1.00 98.19 213 LEU A N 1
ATOM 1692 C CA . LEU A 1 213 ? 74.705 5.254 -52.415 1.00 98.19 213 LEU A CA 1
ATOM 1693 C C . LEU A 1 213 ? 75.080 4.264 -53.521 1.00 98.19 213 LEU A C 1
ATOM 1695 O O . LEU A 1 213 ? 76.237 4.251 -53.928 1.00 98.19 213 LEU A O 1
ATOM 1699 N N . GLU A 1 214 ? 74.125 3.480 -54.024 1.00 98.00 214 GLU A N 1
ATOM 1700 C CA . GLU A 1 214 ? 74.327 2.583 -55.170 1.00 98.00 214 GLU A CA 1
ATOM 1701 C C . GLU A 1 214 ? 74.730 3.372 -56.421 1.00 98.00 214 GLU A C 1
ATOM 1703 O O . GLU A 1 214 ? 75.738 3.051 -57.046 1.00 98.00 214 GLU A O 1
ATOM 1708 N N . ALA A 1 215 ? 74.029 4.469 -56.730 1.00 98.19 215 ALA A N 1
ATOM 1709 C CA . ALA A 1 215 ? 74.384 5.342 -57.850 1.00 98.19 215 ALA A CA 1
ATOM 1710 C C . ALA A 1 215 ? 75.798 5.934 -57.702 1.00 98.19 215 ALA A C 1
ATOM 1712 O O . ALA A 1 215 ? 76.577 5.946 -58.654 1.00 98.19 215 ALA A O 1
ATOM 1713 N N . TRP A 1 216 ? 76.157 6.381 -56.495 1.00 98.12 216 TRP A N 1
ATOM 1714 C CA . TRP A 1 216 ? 77.502 6.884 -56.217 1.00 98.12 216 TRP A CA 1
ATOM 1715 C C . TRP A 1 216 ? 78.570 5.790 -56.351 1.00 98.12 216 TRP A C 1
ATOM 1717 O O . TRP A 1 216 ? 79.650 6.036 -56.892 1.00 98.12 216 TRP A O 1
ATOM 1727 N N . GLN A 1 217 ? 78.274 4.575 -55.886 1.00 98.25 217 GLN A N 1
ATOM 1728 C CA . GLN A 1 217 ? 79.165 3.429 -56.022 1.00 98.25 217 GLN A CA 1
ATOM 1729 C C . GLN A 1 217 ? 79.395 3.075 -57.499 1.00 98.25 217 GLN A C 1
ATOM 1731 O O . GLN A 1 217 ? 80.544 2.872 -57.899 1.00 98.25 217 GLN A O 1
ATOM 1736 N N . ASP A 1 218 ? 78.339 3.055 -58.314 1.00 98.50 218 ASP A N 1
ATOM 1737 C CA . ASP A 1 218 ? 78.426 2.795 -59.753 1.00 98.50 218 ASP A CA 1
ATOM 1738 C C . ASP A 1 218 ? 79.271 3.850 -60.480 1.00 98.50 218 ASP A C 1
ATOM 1740 O O . ASP A 1 218 ? 80.107 3.510 -61.323 1.00 98.50 218 ASP A O 1
ATOM 1744 N N . ASP A 1 219 ? 79.112 5.128 -60.133 1.00 98.12 219 ASP A N 1
ATOM 1745 C CA . ASP A 1 219 ? 79.922 6.211 -60.695 1.00 98.12 219 ASP A CA 1
ATOM 1746 C C . ASP A 1 219 ? 81.402 6.072 -60.315 1.00 98.12 219 ASP A C 1
ATOM 1748 O O . ASP A 1 219 ? 82.283 6.213 -61.169 1.00 98.12 219 ASP A O 1
ATOM 1752 N N . MET A 1 220 ? 81.694 5.726 -59.059 1.00 97.69 220 MET A N 1
ATOM 1753 C CA . MET A 1 220 ? 83.062 5.471 -58.606 1.00 97.69 220 MET A CA 1
ATOM 1754 C C . MET A 1 220 ? 83.693 4.274 -59.325 1.00 97.69 220 MET A C 1
ATOM 1756 O O . MET A 1 220 ? 84.842 4.368 -59.763 1.00 97.69 220 MET A O 1
ATOM 1760 N N . HIS A 1 221 ? 82.956 3.174 -59.508 1.00 96.56 221 HIS A N 1
ATOM 1761 C CA . HIS A 1 221 ? 83.431 2.025 -60.282 1.00 96.56 221 HIS A CA 1
ATOM 1762 C C . HIS A 1 221 ? 83.746 2.413 -61.734 1.00 96.56 221 HIS A C 1
ATOM 1764 O O . HIS A 1 221 ? 84.827 2.102 -62.229 1.00 96.56 221 HIS A O 1
ATOM 1770 N N . ARG A 1 222 ? 82.873 3.187 -62.393 1.00 96.94 222 ARG A N 1
ATOM 1771 C CA . ARG A 1 222 ? 83.111 3.679 -63.763 1.00 96.94 222 ARG A CA 1
ATOM 1772 C C . ARG A 1 222 ? 84.354 4.558 -63.875 1.00 96.94 222 ARG A C 1
ATOM 1774 O O . ARG A 1 222 ? 85.069 4.481 -64.875 1.00 96.94 222 ARG A O 1
ATOM 1781 N N . VAL A 1 223 ? 84.611 5.411 -62.881 1.00 97.25 223 VAL A N 1
ATOM 1782 C CA . VAL A 1 223 ? 85.823 6.245 -62.839 1.00 97.25 223 VAL A CA 1
ATOM 1783 C C . VAL A 1 223 ? 87.071 5.372 -62.741 1.00 97.25 223 VAL A C 1
ATOM 1785 O O . VAL A 1 223 ? 88.026 5.610 -63.481 1.00 97.25 223 VAL A O 1
ATOM 1788 N N . ILE A 1 224 ? 87.053 4.352 -61.880 1.00 95.19 224 ILE A N 1
ATOM 1789 C CA . ILE A 1 224 ? 88.164 3.404 -61.732 1.00 95.19 224 ILE A CA 1
ATOM 1790 C C . ILE A 1 224 ? 88.393 2.646 -63.042 1.00 95.19 224 ILE A C 1
ATOM 1792 O O . ILE A 1 224 ? 89.516 2.631 -63.543 1.00 95.19 224 ILE A O 1
ATOM 1796 N N . ASP A 1 225 ? 87.339 2.088 -63.641 1.00 95.88 225 ASP A N 1
ATOM 1797 C CA . ASP A 1 225 ? 87.435 1.363 -64.910 1.00 95.88 225 ASP A CA 1
ATOM 1798 C C . ASP A 1 225 ? 88.022 2.249 -66.010 1.00 95.88 225 ASP A C 1
ATOM 1800 O O . ASP A 1 225 ? 88.913 1.834 -66.750 1.00 95.88 225 ASP A O 1
ATOM 1804 N N . ARG A 1 226 ? 87.588 3.510 -66.092 1.00 95.12 226 ARG A N 1
ATOM 1805 C CA . ARG A 1 226 ? 88.125 4.457 -67.069 1.00 95.12 226 ARG A CA 1
ATOM 1806 C C . ARG A 1 226 ? 89.595 4.777 -66.827 1.00 95.12 226 ARG A C 1
ATOM 1808 O O . ARG A 1 226 ? 90.365 4.801 -67.783 1.00 95.12 226 ARG A O 1
ATOM 1815 N N . GLN A 1 227 ? 89.992 4.983 -65.572 1.00 95.38 227 GLN A N 1
ATOM 1816 C CA . GLN A 1 227 ? 91.396 5.185 -65.218 1.00 95.38 227 GLN A CA 1
ATOM 1817 C C . GLN A 1 227 ? 92.247 3.973 -65.607 1.00 95.38 227 GLN A C 1
ATOM 1819 O O . GLN A 1 227 ? 93.303 4.163 -66.205 1.00 95.38 227 GLN A O 1
ATOM 1824 N N . LEU A 1 228 ? 91.766 2.753 -65.350 1.00 92.56 228 LEU A N 1
ATOM 1825 C CA . LEU A 1 228 ? 92.444 1.514 -65.736 1.00 92.56 228 LEU A CA 1
ATOM 1826 C C . LEU A 1 228 ? 92.590 1.382 -67.261 1.00 92.56 228 LEU A C 1
ATOM 1828 O O . LEU A 1 228 ? 93.659 1.019 -67.762 1.00 92.56 228 LEU A O 1
ATOM 1832 N N . MET A 1 229 ? 91.549 1.721 -68.026 1.00 92.38 229 MET A N 1
ATOM 1833 C CA . MET A 1 229 ? 91.623 1.717 -69.492 1.00 92.38 229 MET A CA 1
ATOM 1834 C C . MET A 1 229 ? 92.621 2.756 -70.004 1.00 92.38 229 MET A C 1
ATOM 1836 O O . MET A 1 229 ? 93.467 2.436 -70.841 1.00 92.38 229 MET A O 1
ATOM 1840 N N . ASP A 1 230 ? 92.572 3.978 -69.472 1.00 93.12 230 ASP A N 1
ATOM 1841 C CA . ASP A 1 230 ? 93.488 5.054 -69.844 1.00 93.12 230 ASP A CA 1
ATOM 1842 C C . ASP A 1 230 ? 94.943 4.701 -69.495 1.00 93.12 230 ASP A C 1
ATOM 1844 O O . ASP A 1 230 ? 95.852 5.044 -70.256 1.00 93.12 230 ASP A O 1
ATOM 1848 N N . THR A 1 231 ? 95.194 4.001 -68.381 1.00 91.12 231 THR A N 1
ATOM 1849 C CA . THR A 1 231 ? 96.537 3.514 -68.031 1.00 91.12 231 THR A CA 1
ATOM 1850 C C . THR A 1 231 ? 97.018 2.437 -68.993 1.00 91.12 231 THR A C 1
ATOM 1852 O O . THR A 1 231 ? 98.130 2.552 -69.503 1.00 91.12 231 THR A O 1
ATOM 1855 N N . HIS A 1 232 ? 96.180 1.455 -69.337 1.00 88.25 232 HIS A N 1
ATOM 1856 C CA . HIS A 1 232 ? 96.559 0.409 -70.290 1.00 88.25 232 HIS A CA 1
ATOM 1857 C C . HIS A 1 232 ? 96.783 0.950 -71.704 1.00 88.25 232 HIS A C 1
ATOM 1859 O O . HIS A 1 232 ? 97.714 0.529 -72.387 1.00 88.25 232 HIS A O 1
ATOM 1865 N N . LEU A 1 233 ? 95.970 1.908 -72.157 1.00 85.56 233 LEU A N 1
ATOM 1866 C CA . LEU A 1 233 ? 96.174 2.600 -73.432 1.00 85.56 233 LEU A CA 1
ATOM 1867 C C . LEU A 1 233 ? 97.510 3.350 -73.448 1.00 85.56 233 LEU A C 1
ATOM 1869 O O . LEU A 1 233 ? 98.259 3.240 -74.420 1.00 85.56 233 LEU A O 1
ATOM 1873 N N . LYS A 1 234 ? 97.846 4.057 -72.360 1.00 83.94 234 LYS A N 1
ATOM 1874 C CA . LYS A 1 234 ? 99.137 4.746 -72.216 1.00 83.94 234 LYS A CA 1
ATOM 1875 C C . LYS A 1 23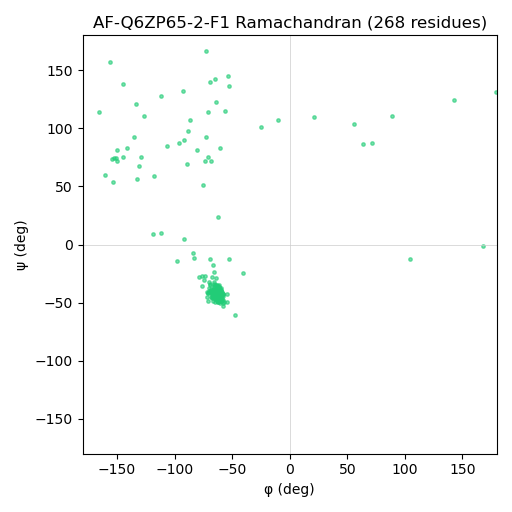4 ? 100.303 3.764 -72.250 1.00 83.94 234 LYS A C 1
ATOM 1877 O O . LYS A 1 234 ? 101.218 3.977 -73.039 1.00 83.94 234 LYS A O 1
ATOM 1882 N N . GLU A 1 235 ? 100.241 2.676 -71.486 1.00 81.00 235 GLU A N 1
ATOM 1883 C CA . GLU A 1 235 ? 101.262 1.619 -71.490 1.00 81.00 235 GLU A CA 1
ATOM 1884 C C . GLU A 1 235 ? 101.434 0.988 -72.876 1.00 81.00 235 GLU A C 1
ATOM 1886 O O . GLU A 1 235 ? 102.556 0.804 -73.338 1.00 81.00 235 GLU A O 1
ATOM 1891 N N . ARG A 1 236 ? 100.336 0.715 -73.589 1.00 75.81 236 ARG A N 1
ATOM 1892 C CA . ARG A 1 236 ? 100.381 0.094 -74.921 1.00 75.81 236 ARG A CA 1
ATOM 1893 C C . ARG A 1 236 ? 100.857 1.051 -76.016 1.00 75.81 236 ARG A C 1
ATOM 1895 O O . ARG A 1 236 ? 101.391 0.603 -77.025 1.00 75.81 236 ARG A O 1
ATOM 1902 N N . SER A 1 237 ? 100.652 2.354 -75.826 1.00 66.06 237 SER A N 1
ATOM 1903 C CA . SER A 1 237 ? 101.113 3.404 -76.743 1.00 66.06 237 SER A CA 1
ATOM 1904 C C . SER A 1 237 ? 102.568 3.833 -76.520 1.00 66.06 237 SER A C 1
ATOM 1906 O O . SER A 1 237 ? 103.093 4.579 -77.344 1.00 66.06 237 SER A O 1
ATOM 1908 N N . GLN A 1 238 ? 103.243 3.364 -75.459 1.00 54.41 238 GLN A N 1
ATOM 1909 C CA . GLN A 1 238 ? 104.671 3.626 -75.262 1.00 54.41 238 GLN A CA 1
ATOM 1910 C C . GLN A 1 238 ? 105.508 2.836 -76.290 1.00 54.41 238 GLN A C 1
ATOM 1912 O O . GLN A 1 238 ? 105.538 1.605 -76.244 1.00 54.41 238 GLN A O 1
ATOM 1917 N N . PRO A 1 239 ? 106.212 3.504 -77.227 1.00 51.16 239 PRO A N 1
ATOM 1918 C CA . PRO A 1 239 ? 107.054 2.831 -78.209 1.00 51.16 239 PRO A CA 1
ATOM 1919 C C . PRO A 1 239 ? 108.282 2.220 -77.525 1.00 51.16 239 PRO A C 1
ATOM 1921 O O . PRO A 1 239 ? 108.919 2.868 -76.695 1.00 51.16 239 PRO A O 1
ATOM 1924 N N . ALA A 1 240 ? 108.669 1.012 -77.939 1.00 49.62 240 ALA A N 1
ATOM 1925 C CA . ALA A 1 240 ? 109.812 0.230 -77.447 1.00 49.62 240 ALA A CA 1
ATOM 1926 C C . ALA A 1 240 ? 111.213 0.866 -77.662 1.00 49.62 240 ALA A C 1
ATOM 1928 O O . ALA A 1 240 ? 112.221 0.166 -77.686 1.00 49.62 240 ALA A O 1
ATOM 1929 N N . ALA A 1 241 ? 111.319 2.187 -77.810 1.00 44.19 241 ALA A N 1
ATOM 1930 C CA . ALA A 1 241 ? 112.556 2.878 -78.166 1.00 44.19 241 ALA A CA 1
ATOM 1931 C C . ALA A 1 241 ? 113.406 3.362 -76.972 1.00 44.19 241 ALA A C 1
ATOM 1933 O O . ALA A 1 241 ? 114.423 4.011 -77.194 1.00 44.19 241 ALA A O 1
ATOM 1934 N N . ALA A 1 242 ? 113.053 3.057 -75.718 1.00 47.00 242 ALA A N 1
ATOM 1935 C CA . ALA A 1 242 ? 113.845 3.498 -74.558 1.00 47.00 242 ALA A CA 1
ATOM 1936 C C . ALA A 1 242 ? 114.569 2.371 -73.798 1.00 47.00 242 ALA A C 1
ATOM 1938 O O . ALA A 1 242 ? 115.166 2.623 -72.751 1.00 47.00 242 ALA A O 1
ATOM 1939 N N . LEU A 1 243 ? 114.601 1.146 -74.337 1.00 40.28 243 LEU A N 1
ATOM 1940 C CA . LEU A 1 243 ? 115.377 0.029 -73.784 1.00 40.28 243 LEU A CA 1
ATOM 1941 C C . LEU A 1 243 ? 116.886 0.183 -74.074 1.00 40.28 243 LEU A C 1
ATOM 1943 O O . LEU A 1 243 ? 117.498 -0.715 -74.623 1.00 40.28 243 LEU A O 1
ATOM 1947 N N . CYS A 1 244 ? 117.480 1.339 -73.763 1.00 36.53 244 CYS A N 1
ATOM 1948 C CA . CYS A 1 244 ? 118.924 1.592 -73.857 1.00 36.53 244 CYS A CA 1
ATOM 1949 C C . CYS A 1 244 ? 119.326 2.806 -72.998 1.00 36.53 244 CYS A C 1
ATOM 1951 O O . CYS A 1 244 ? 119.862 3.797 -73.490 1.00 36.53 244 CYS A O 1
ATOM 1953 N N . ARG A 1 245 ? 119.087 2.750 -71.685 1.00 39.44 245 ARG A N 1
ATOM 1954 C CA . ARG A 1 245 ? 119.928 3.486 -70.726 1.00 39.44 245 ARG A CA 1
ATOM 1955 C C . ARG A 1 245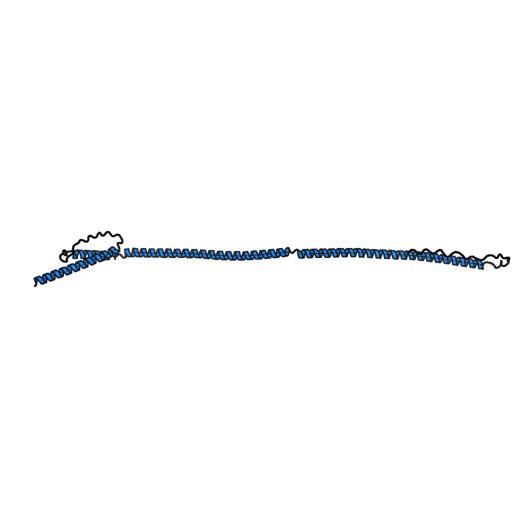 ? 119.955 2.763 -69.384 1.00 39.44 245 ARG A C 1
ATOM 1957 O O . ARG A 1 245 ? 119.321 3.166 -68.418 1.00 39.44 245 ARG A O 1
ATOM 1964 N N . GLY A 1 246 ? 120.692 1.656 -69.349 1.00 33.53 246 GLY A N 1
ATOM 1965 C CA . GLY A 1 246 ? 121.218 1.142 -68.091 1.00 33.53 246 GLY A CA 1
ATOM 1966 C C . GLY A 1 246 ? 122.226 2.134 -67.508 1.00 33.53 246 GLY A C 1
ATOM 1967 O O . GLY A 1 246 ? 122.957 2.769 -68.269 1.00 33.53 246 GLY A O 1
ATOM 1968 N N . HIS A 1 247 ? 122.229 2.293 -66.186 1.00 42.84 247 HIS A N 1
ATOM 1969 C CA . HIS A 1 247 ? 123.380 2.023 -65.315 1.00 42.84 247 HIS A CA 1
ATOM 1970 C C . HIS A 1 247 ? 123.033 2.330 -63.845 1.00 42.84 247 HIS A C 1
ATOM 1972 O O . HIS A 1 247 ? 122.532 3.405 -63.531 1.00 42.84 247 HIS A O 1
ATOM 1978 N N . SER A 1 248 ? 123.368 1.354 -62.987 1.00 37.75 248 SER A N 1
ATOM 1979 C CA . SER A 1 248 ? 123.692 1.421 -61.544 1.00 37.75 248 SER A CA 1
ATOM 1980 C C . SER A 1 248 ? 122.662 2.054 -60.589 1.00 37.75 248 SER A C 1
ATOM 1982 O O . SER A 1 248 ? 122.490 3.264 -60.567 1.00 37.75 248 SER A O 1
ATOM 1984 N N . ALA A 1 249 ? 121.899 1.279 -59.810 1.00 39.12 249 ALA A N 1
ATOM 1985 C CA . ALA A 1 249 ? 122.302 0.510 -58.616 1.00 39.12 249 ALA A CA 1
ATOM 1986 C C . ALA A 1 249 ? 122.606 1.391 -57.385 1.00 39.12 249 ALA A C 1
ATOM 1988 O O . ALA A 1 249 ? 123.753 1.727 -57.112 1.00 39.12 249 ALA A O 1
ATOM 1989 N N . GLY A 1 250 ? 121.560 1.693 -56.610 1.00 38.22 250 GLY A N 1
ATOM 1990 C CA . GLY A 1 250 ? 121.641 2.095 -55.206 1.00 38.22 250 GLY A CA 1
ATOM 1991 C C . GLY A 1 250 ? 120.718 1.178 -54.406 1.00 38.22 250 GLY A C 1
ATOM 1992 O O . GLY A 1 250 ? 119.509 1.190 -54.609 1.00 38.22 250 GLY A O 1
ATOM 1993 N N . ARG A 1 251 ? 121.310 0.308 -53.588 1.00 36.94 251 ARG A N 1
ATOM 1994 C CA . ARG A 1 251 ? 120.668 -0.746 -52.794 1.00 36.94 251 ARG A CA 1
ATOM 1995 C C . ARG A 1 251 ? 120.794 -0.363 -51.315 1.00 36.94 251 ARG A C 1
ATOM 1997 O O . ARG A 1 251 ? 121.907 -0.106 -50.869 1.00 36.94 251 ARG A O 1
ATOM 2004 N N . GLY A 1 252 ? 119.674 -0.358 -50.598 1.00 38.62 252 GLY A N 1
ATOM 2005 C CA . GLY A 1 252 ? 119.522 -0.058 -49.165 1.00 38.62 252 GLY A CA 1
ATOM 2006 C C . GLY A 1 252 ? 118.208 0.714 -48.988 1.00 38.62 252 GLY A C 1
ATOM 2007 O O . GLY A 1 252 ? 118.002 1.685 -49.699 1.00 38.62 252 GLY A O 1
ATOM 2008 N N . ASP A 1 253 ? 117.233 0.336 -48.174 1.00 40.38 253 ASP A N 1
ATOM 2009 C CA . ASP A 1 253 ? 117.195 -0.561 -47.021 1.00 40.38 253 ASP A CA 1
ATOM 2010 C C . ASP A 1 253 ? 115.741 -1.073 -46.845 1.00 40.38 253 ASP A C 1
ATOM 2012 O O . ASP A 1 253 ? 114.801 -0.469 -47.367 1.00 40.38 253 ASP A O 1
ATOM 2016 N N . GLU A 1 254 ? 115.571 -2.220 -46.188 1.00 37.41 254 GLU A N 1
ATOM 2017 C CA . GLU A 1 254 ? 114.317 -2.990 -46.033 1.00 37.41 254 GLU A CA 1
ATOM 2018 C C . GLU A 1 254 ? 113.288 -2.351 -45.054 1.00 37.41 254 GLU A C 1
ATOM 2020 O O . GLU A 1 254 ? 113.634 -1.452 -44.287 1.00 37.41 254 GLU A O 1
ATOM 2025 N N . PRO A 1 255 ? 112.012 -2.803 -45.038 1.00 44.84 255 PRO A N 1
ATOM 2026 C CA . PRO A 1 255 ? 110.890 -2.098 -44.423 1.00 44.84 255 PRO A CA 1
ATOM 2027 C C . PRO A 1 255 ? 110.620 -2.511 -42.966 1.00 44.84 255 PRO A C 1
ATOM 2029 O O . PRO A 1 255 ? 110.434 -3.685 -42.651 1.00 44.84 255 PRO A O 1
ATOM 2032 N N . SER A 1 256 ? 110.449 -1.527 -42.079 1.00 43.00 256 SER A N 1
ATOM 2033 C CA . SER A 1 256 ? 109.867 -1.752 -40.750 1.00 43.00 256 SER A CA 1
ATOM 2034 C C . SER A 1 256 ? 108.344 -1.617 -40.818 1.00 43.00 256 SER A C 1
ATOM 2036 O O . SER A 1 256 ? 107.786 -0.521 -40.811 1.00 43.00 256 SER A O 1
ATOM 2038 N N . ILE A 1 257 ? 107.669 -2.763 -40.920 1.00 41.00 257 ILE A N 1
ATOM 2039 C CA . ILE A 1 257 ? 106.231 -2.911 -40.688 1.00 41.00 257 ILE A CA 1
ATOM 2040 C C . ILE A 1 257 ? 106.001 -2.794 -39.179 1.00 41.00 257 ILE A C 1
ATOM 2042 O O . ILE A 1 257 ? 106.070 -3.779 -38.446 1.00 41.00 257 ILE A O 1
ATOM 2046 N N . ALA A 1 258 ? 105.715 -1.592 -38.698 1.00 44.62 258 ALA A N 1
ATOM 2047 C CA . ALA A 1 258 ? 105.189 -1.396 -37.358 1.00 44.62 258 ALA A CA 1
ATOM 2048 C C . ALA A 1 258 ? 104.202 -0.229 -37.374 1.00 44.62 258 ALA A C 1
ATOM 2050 O O . ALA A 1 258 ? 104.463 0.797 -37.982 1.00 44.62 258 ALA A O 1
ATOM 2051 N N . GLU A 1 259 ? 103.094 -0.417 -36.658 1.00 42.84 259 GLU A N 1
ATOM 2052 C CA . GLU A 1 259 ? 102.066 0.581 -36.329 1.00 42.84 259 GLU A CA 1
ATOM 2053 C C . GLU A 1 259 ? 100.922 0.741 -37.344 1.00 42.84 259 GLU A C 1
ATOM 2055 O O . GLU A 1 259 ? 101.060 1.238 -38.452 1.00 42.84 259 GLU A O 1
ATOM 2060 N N . GLY A 1 260 ? 99.726 0.309 -36.929 1.00 43.47 260 GLY A N 1
ATOM 2061 C CA . GLY A 1 260 ? 98.498 0.522 -37.701 1.00 43.47 260 GLY A CA 1
ATOM 2062 C C . GLY A 1 260 ? 97.268 -0.268 -37.247 1.00 43.47 260 GLY A C 1
ATOM 2063 O O . GLY A 1 260 ? 96.197 -0.108 -37.820 1.00 43.47 260 GLY A O 1
ATOM 2064 N N . LYS A 1 261 ? 97.366 -1.122 -36.217 1.00 52.97 261 LYS A N 1
ATOM 2065 C CA . LYS A 1 261 ? 96.238 -1.945 -35.732 1.00 52.97 261 LYS A CA 1
ATOM 2066 C C . LYS A 1 261 ? 95.840 -1.625 -34.288 1.00 52.97 261 LYS A C 1
ATOM 2068 O O . LYS A 1 261 ? 95.882 -2.519 -33.454 1.00 52.97 261 LYS A O 1
ATOM 2073 N N . ARG A 1 262 ? 95.461 -0.378 -33.968 1.00 52.78 262 ARG A N 1
ATOM 2074 C CA . ARG A 1 262 ? 94.772 -0.029 -32.696 1.00 52.78 262 ARG A CA 1
ATOM 2075 C C . ARG A 1 262 ? 93.881 1.226 -32.793 1.00 52.78 262 ARG A C 1
ATOM 2077 O O . ARG A 1 262 ? 94.034 2.136 -31.990 1.00 52.78 262 ARG A O 1
ATOM 2084 N N . LEU A 1 263 ? 92.944 1.294 -33.746 1.00 59.38 263 LEU A N 1
ATOM 2085 C CA . LEU A 1 263 ? 91.982 2.419 -33.817 1.00 59.38 263 LEU A CA 1
ATOM 2086 C C . LEU A 1 263 ? 90.494 2.056 -33.673 1.00 59.38 263 LEU A C 1
ATOM 2088 O O . LEU A 1 263 ? 89.652 2.938 -33.775 1.00 59.38 263 LEU A O 1
ATOM 2092 N N . PHE A 1 264 ? 90.137 0.816 -33.323 1.00 59.88 264 PHE A N 1
ATOM 2093 C CA . PHE A 1 264 ? 88.732 0.458 -33.068 1.00 59.88 264 PHE A CA 1
ATOM 2094 C C . PHE A 1 264 ? 88.557 -0.265 -31.731 1.00 59.88 264 PHE A C 1
ATOM 2096 O O . PHE A 1 264 ? 88.367 -1.474 -31.667 1.00 59.88 264 PHE A O 1
ATOM 2103 N N . SER A 1 265 ? 88.617 0.497 -30.640 1.00 58.12 265 SER A N 1
ATOM 2104 C CA . SER A 1 265 ? 88.193 0.056 -29.307 1.00 58.12 265 SER A CA 1
ATOM 2105 C C . SER A 1 265 ? 87.266 1.103 -28.688 1.00 58.12 265 SER A C 1
ATOM 2107 O O . SER A 1 265 ? 87.624 1.768 -27.723 1.00 58.12 265 SER A O 1
ATOM 2109 N N . PHE A 1 266 ? 86.073 1.258 -29.267 1.00 53.03 266 PHE A N 1
ATOM 2110 C CA . PHE A 1 266 ? 84.984 2.081 -28.723 1.00 53.03 266 PHE A CA 1
ATOM 2111 C C . PHE A 1 266 ? 83.651 1.317 -28.757 1.00 53.03 266 PHE A C 1
ATOM 2113 O O . PHE A 1 266 ? 82.678 1.768 -29.339 1.00 53.03 266 PHE A O 1
ATOM 2120 N N . PHE A 1 267 ? 83.602 0.139 -28.129 1.00 51.81 267 PHE A N 1
ATOM 2121 C CA . PHE A 1 267 ? 82.346 -0.549 -27.796 1.00 51.81 267 PHE A CA 1
ATOM 2122 C C . PHE A 1 267 ? 82.497 -1.280 -26.458 1.00 51.81 267 PHE A C 1
ATOM 2124 O O . PHE A 1 267 ? 82.671 -2.493 -26.403 1.00 51.81 267 PHE A O 1
ATOM 2131 N N . ARG A 1 268 ? 82.478 -0.530 -25.350 1.00 43.88 268 ARG A N 1
ATOM 2132 C CA . ARG A 1 268 ? 82.234 -1.104 -24.017 1.00 43.88 268 ARG A CA 1
ATOM 2133 C C . ARG A 1 268 ? 81.615 -0.065 -23.082 1.00 43.88 268 ARG A C 1
ATOM 2135 O O . ARG A 1 268 ? 82.283 0.483 -22.214 1.00 43.88 268 ARG A O 1
ATOM 2142 N N . LYS A 1 269 ? 80.332 0.219 -23.295 1.00 45.72 269 LYS A N 1
ATOM 2143 C CA . LYS A 1 269 ? 79.441 0.788 -22.278 1.00 45.72 269 LYS A CA 1
ATOM 2144 C C . LYS A 1 269 ? 78.022 0.301 -22.575 1.00 45.72 269 LYS A C 1
ATOM 2146 O O . LYS A 1 269 ? 77.262 0.946 -23.287 1.00 45.72 269 LYS A O 1
ATOM 2151 N N . ILE A 1 270 ? 77.777 -0.927 -22.131 1.00 46.41 270 ILE A N 1
ATOM 2152 C CA . ILE A 1 270 ? 76.479 -1.349 -21.600 1.00 46.41 270 ILE A CA 1
ATOM 2153 C C . ILE A 1 270 ? 76.514 -0.952 -20.127 1.00 46.41 270 ILE A C 1
ATOM 2155 O O . ILE A 1 270 ? 77.609 -1.124 -19.534 1.00 46.41 270 ILE A O 1
#

Radius of gyration: 93.35 Å; Cα contacts (8 Å, |Δi|>4): 27; chains: 1; bounding box: 244×38×167 Å

Solvent-accessible surface area (backbone atoms only — not comparable to full-atom values): 15771 Å² total; per-residue (Å²): 101,75,72,54,51,54,50,49,51,52,51,50,52,38,51,52,52,43,51,53,36,51,52,40,47,49,50,38,53,52,54,50,51,59,58,49,70,73,55,87,72,80,91,81,78,82,78,81,89,75,76,72,82,79,49,73,87,66,75,59,95,56,52,54,57,51,39,50,53,49,34,49,50,52,53,48,50,49,53,54,64,63,57,46,62,59,62,64,43,52,54,48,51,50,49,52,48,51,51,50,50,54,53,49,52,53,46,53,52,50,54,50,53,51,50,52,51,50,52,54,49,51,54,50,54,51,52,50,53,50,50,53,50,53,52,52,52,49,52,52,52,48,52,54,50,52,51,52,50,52,50,48,53,63,68,62,53,51,60,66,60,52,52,50,54,46,54,49,50,57,49,53,52,51,51,51,54,50,52,52,51,52,51,52,50,52,50,52,51,51,52,52,53,51,52,52,51,52,50,52,52,52,49,51,53,49,50,56,50,51,53,51,49,50,54,52,49,52,53,52,50,51,52,51,53,49,51,54,50,54,50,51,51,50,62,70,68,57,71,88,82,71,90,78,73,87,79,85,93,84,89,84,82,85,84,85,92,74,90,86,90,85,86,85,87,86,84,87,80,128

Sequence (270 aa):
MEAEELEQEREQLRLQLWEAYCQVRYLCSHLRGNDSADSAVSTDSSMDESSETSSAKDVPAGSLRTALNELKRLIQSIVDGMEPTGSRRLDDDSLEEQIRQTSEDSRALRELMEGERGKLRQSLEELQRLHSQVTLLSVEMTALKEERDRLRVTSEDKEPKEQLQKAIRDRDEAIAKKNAVELELAKCRMDMMSLNSQLLDAIQQKLNLSQQLEAWQDDMHRVIDRQLMDTHLKERSQPAAALCRGHSAGRGDEPSIAEGKRLFSFFRKI

Mean predicted aligned error: 20.17 Å

pLDDT: mean 80.98, std 20.85, range [33.53, 98.75]